Protein AF-A0A956H675-F1 (afdb_monomer_lite)

Structure (mmCIF, N/CA/C/O backbone):
data_AF-A0A956H675-F1
#
_entry.id   AF-A0A956H675-F1
#
loop_
_atom_site.group_PDB
_atom_site.id
_atom_site.type_symbol
_atom_site.label_atom_id
_atom_site.label_alt_id
_atom_site.label_comp_id
_atom_site.label_asym_id
_atom_site.label_entity_id
_atom_site.label_seq_id
_atom_site.pdbx_PDB_ins_code
_atom_site.Cartn_x
_atom_site.Cartn_y
_atom_site.Cartn_z
_atom_site.occupancy
_atom_site.B_iso_or_equiv
_atom_site.auth_seq_id
_atom_site.auth_comp_id
_atom_site.auth_asym_id
_atom_site.auth_atom_id
_atom_site.pdbx_PDB_model_num
ATOM 1 N N . MET A 1 1 ? -6.456 -16.063 7.718 1.00 50.84 1 MET A N 1
ATOM 2 C CA . MET A 1 1 ? -7.444 -15.422 8.609 1.00 50.84 1 MET A CA 1
ATOM 3 C C . MET A 1 1 ? -7.844 -16.450 9.645 1.00 50.84 1 MET A C 1
ATOM 5 O O . MET A 1 1 ? -8.319 -17.508 9.255 1.00 50.84 1 MET A O 1
ATOM 9 N N . SER A 1 2 ? -7.599 -16.192 10.925 1.00 46.06 2 SER A N 1
ATOM 10 C CA . SER A 1 2 ? -8.234 -16.944 12.008 1.00 46.06 2 SER A CA 1
ATOM 11 C C . SER A 1 2 ? -9.335 -16.060 12.586 1.00 46.06 2 SER A C 1
ATOM 13 O O . SER A 1 2 ? -9.128 -14.869 12.808 1.00 46.06 2 SER A O 1
ATOM 15 N N . ALA A 1 3 ? -10.527 -16.621 12.755 1.00 52.53 3 ALA A N 1
ATOM 16 C CA . ALA A 1 3 ? -11.613 -15.983 13.479 1.00 52.53 3 ALA A CA 1
ATOM 17 C C . ALA A 1 3 ? -11.780 -16.752 14.785 1.00 52.53 3 ALA A C 1
ATOM 19 O O . ALA A 1 3 ? -11.946 -17.971 14.773 1.00 52.53 3 ALA A O 1
ATOM 20 N N . ILE A 1 4 ? -11.728 -16.045 15.903 1.00 51.91 4 ILE A N 1
ATOM 21 C CA . ILE A 1 4 ? -12.236 -16.539 17.177 1.00 51.91 4 ILE A CA 1
ATOM 22 C C . ILE A 1 4 ? -13.452 -15.647 17.436 1.00 51.91 4 ILE A C 1
ATOM 24 O O . ILE A 1 4 ? -13.333 -14.426 17.407 1.00 51.91 4 ILE A O 1
ATOM 28 N N . GLU A 1 5 ? -14.636 -16.258 17.532 1.00 61.31 5 GLU A N 1
ATOM 29 C CA . GLU A 1 5 ? -15.931 -15.576 17.738 1.00 61.31 5 GLU A CA 1
ATOM 30 C C . GLU A 1 5 ? -16.410 -14.637 16.607 1.00 61.31 5 GLU A C 1
ATOM 32 O O . GLU A 1 5 ? -17.200 -13.726 16.829 1.00 61.31 5 GLU A O 1
ATOM 37 N N . GLY A 1 6 ? -15.982 -14.863 15.360 1.00 80.31 6 GLY A N 1
ATOM 38 C CA . GLY A 1 6 ? -16.492 -14.116 14.198 1.00 80.31 6 GLY A CA 1
ATOM 39 C C . GLY A 1 6 ? -15.882 -12.725 13.992 1.00 80.31 6 GLY A C 1
ATOM 40 O O . GLY A 1 6 ? -16.162 -12.098 12.974 1.00 80.31 6 GLY A O 1
ATOM 41 N N . VAL A 1 7 ? -14.997 -12.271 14.887 1.00 90.62 7 VAL A N 1
ATOM 42 C CA . VAL A 1 7 ? -14.183 -11.065 14.684 1.00 90.62 7 VAL A CA 1
ATOM 43 C C . VAL A 1 7 ? -12.962 -11.411 13.814 1.00 90.62 7 VAL A C 1
ATOM 45 O O . VAL A 1 7 ? -12.168 -12.278 14.195 1.00 90.62 7 VAL A O 1
ATOM 48 N N . PRO A 1 8 ? -12.763 -10.754 12.656 1.00 94.94 8 PRO A N 1
ATOM 49 C CA . PRO A 1 8 ? -11.586 -10.964 11.819 1.00 94.94 8 PRO A CA 1
ATOM 50 C C . PRO A 1 8 ? -10.284 -10.576 12.530 1.00 94.94 8 PRO A C 1
ATOM 52 O O . PRO A 1 8 ? -10.137 -9.445 13.003 1.00 94.94 8 PRO A O 1
ATOM 55 N N . VAL A 1 9 ? -9.307 -11.489 12.531 1.00 95.50 9 VAL A N 1
ATOM 56 C CA . VAL A 1 9 ? -7.924 -11.204 12.936 1.00 95.50 9 VAL A CA 1
ATOM 57 C C . VAL A 1 9 ? -7.013 -11.228 11.707 1.00 95.50 9 VAL A C 1
ATOM 59 O O . VAL A 1 9 ? -6.939 -12.226 10.978 1.00 95.50 9 VAL A O 1
ATOM 62 N N . LEU A 1 10 ? -6.320 -10.115 11.470 1.00 94.12 10 LEU A N 1
ATOM 63 C CA . LEU A 1 10 ? -5.417 -9.915 10.335 1.00 94.12 10 LEU A CA 1
ATOM 64 C C . LEU A 1 10 ? -4.024 -9.532 10.824 1.00 94.12 10 LEU A C 1
ATOM 66 O O . LEU A 1 10 ? -3.882 -8.798 11.797 1.00 94.12 10 LEU A O 1
ATOM 70 N N . THR A 1 11 ? -2.997 -9.983 10.107 1.00 94.19 11 THR A N 1
ATOM 71 C CA . THR A 1 11 ? -1.618 -9.537 10.327 1.00 94.19 11 THR A CA 1
ATOM 72 C C . THR A 1 11 ? -1.229 -8.509 9.270 1.00 94.19 11 THR A C 1
ATOM 74 O O . THR A 1 11 ? -1.351 -8.773 8.067 1.00 94.19 11 THR A O 1
ATOM 77 N N . LEU A 1 12 ? -0.747 -7.350 9.719 1.00 94.94 12 LEU A N 1
ATOM 78 C CA . LEU A 1 12 ? -0.237 -6.270 8.872 1.00 94.94 12 LEU A CA 1
ATOM 79 C C . LEU A 1 12 ? 1.228 -5.971 9.224 1.00 94.94 12 LEU A C 1
ATOM 81 O O . LEU A 1 12 ? 1.593 -6.044 10.402 1.00 94.94 12 LEU A O 1
ATOM 85 N N . PRO A 1 13 ? 2.079 -5.633 8.242 1.00 93.81 13 PRO A N 1
ATOM 86 C CA . PRO A 1 13 ? 3.407 -5.126 8.545 1.00 93.81 13 PRO A CA 1
ATOM 87 C C . PRO A 1 13 ? 3.317 -3.721 9.151 1.00 93.81 13 PRO A C 1
ATOM 89 O O . PRO A 1 13 ? 2.458 -2.917 8.789 1.00 93.81 13 PRO A O 1
ATOM 92 N N . ASN A 1 14 ? 4.233 -3.415 10.060 1.00 94.00 14 ASN A N 1
ATOM 93 C CA . ASN A 1 14 ? 4.464 -2.076 10.576 1.00 94.00 14 ASN A CA 1
ATOM 94 C C . ASN A 1 14 ? 5.917 -1.694 10.303 1.00 94.00 14 ASN A C 1
ATOM 96 O O . ASN A 1 14 ? 6.826 -2.125 11.010 1.00 94.00 14 ASN A O 1
ATOM 100 N N . TRP A 1 15 ? 6.090 -0.860 9.285 1.00 92.00 15 TRP A N 1
ATOM 101 C CA . TRP A 1 15 ? 7.374 -0.402 8.762 1.00 92.00 15 TRP A CA 1
ATOM 102 C C . TRP A 1 15 ? 8.022 0.730 9.567 1.00 92.00 15 TRP A C 1
ATOM 104 O O . TRP A 1 15 ? 9.052 1.265 9.163 1.00 92.00 15 TRP A O 1
ATOM 114 N N . GLY A 1 16 ? 7.381 1.164 10.657 1.00 90.44 16 GLY A N 1
ATOM 115 C CA . GLY A 1 16 ? 7.719 2.417 11.333 1.00 90.44 16 GLY A CA 1
ATOM 116 C C . GLY A 1 16 ? 7.203 3.667 10.610 1.00 90.44 16 GLY A C 1
ATOM 117 O O . GLY A 1 16 ? 7.476 4.775 11.063 1.00 90.44 16 GLY A O 1
ATOM 118 N N . ASP A 1 17 ? 6.439 3.498 9.526 1.00 92.56 17 ASP A N 1
ATOM 119 C CA . ASP A 1 17 ? 5.727 4.565 8.820 1.00 92.56 17 ASP A CA 1
ATOM 120 C C . ASP A 1 17 ? 4.226 4.478 9.138 1.00 92.56 17 ASP A C 1
ATOM 122 O O . ASP A 1 17 ? 3.522 3.559 8.704 1.00 92.56 17 ASP A O 1
ATOM 126 N N . ASN A 1 18 ? 3.737 5.437 9.928 1.00 94.38 18 ASN A N 1
ATOM 127 C CA . ASN A 1 18 ? 2.346 5.468 10.373 1.00 94.38 18 ASN A CA 1
ATOM 128 C C . ASN A 1 18 ? 1.361 5.788 9.241 1.00 94.38 18 ASN A C 1
ATOM 130 O O . ASN A 1 18 ? 0.217 5.341 9.314 1.00 94.38 18 ASN A O 1
ATOM 134 N N . LEU A 1 19 ? 1.767 6.536 8.210 1.00 95.31 19 LEU A N 1
ATOM 135 C CA . LEU A 1 19 ? 0.898 6.839 7.071 1.00 95.31 19 LEU A CA 1
ATOM 136 C C . LEU A 1 19 ? 0.729 5.608 6.185 1.00 95.31 19 LEU A C 1
ATOM 138 O O . LEU A 1 19 ? -0.391 5.311 5.767 1.00 95.31 19 LEU A O 1
ATOM 142 N N . LEU A 1 20 ? 1.808 4.853 5.963 1.00 96.00 20 LEU A N 1
ATOM 143 C CA . LEU A 1 20 ? 1.724 3.575 5.261 1.00 96.00 20 LEU A CA 1
ATOM 144 C C . LEU A 1 20 ? 0.861 2.585 6.044 1.00 96.00 20 LEU A C 1
ATOM 146 O O . LEU A 1 20 ? -0.054 1.997 5.475 1.00 96.00 20 LEU A O 1
ATOM 150 N N . LEU A 1 21 ? 1.087 2.447 7.354 1.00 96.75 21 LEU A N 1
ATOM 151 C CA . LEU A 1 21 ? 0.255 1.586 8.193 1.00 96.75 21 LEU A CA 1
ATOM 152 C C . LEU A 1 21 ? -1.222 2.006 8.154 1.00 96.75 21 LEU A C 1
ATOM 154 O O . LEU A 1 21 ? -2.092 1.144 8.080 1.00 96.75 21 LEU A O 1
ATOM 158 N N . LEU A 1 22 ? -1.524 3.307 8.173 1.00 97.06 22 LEU A N 1
ATOM 159 C CA . LEU A 1 22 ? -2.902 3.785 8.071 1.00 97.06 22 LEU A CA 1
ATOM 160 C C . LEU A 1 22 ? -3.544 3.387 6.734 1.00 97.06 22 LEU A C 1
ATOM 162 O O . LEU A 1 22 ? -4.673 2.904 6.739 1.00 97.06 22 LEU A O 1
ATOM 166 N N . ALA A 1 23 ? -2.805 3.493 5.627 1.00 97.12 23 ALA A N 1
ATOM 167 C CA . ALA A 1 23 ? -3.273 3.033 4.322 1.00 97.12 23 ALA A CA 1
ATOM 168 C C . ALA A 1 23 ? -3.496 1.506 4.285 1.00 97.12 23 ALA A C 1
ATOM 170 O O . ALA A 1 23 ? -4.463 1.041 3.687 1.00 97.12 23 ALA A O 1
ATOM 171 N N . GLU A 1 24 ? -2.656 0.707 4.957 1.00 97.06 24 GLU A N 1
ATOM 172 C CA . GLU A 1 24 ? -2.883 -0.743 5.106 1.00 97.06 24 GLU A CA 1
ATOM 173 C C . GLU A 1 24 ? -4.155 -1.060 5.898 1.00 97.06 24 GLU A C 1
ATOM 175 O O . GLU A 1 24 ? -4.898 -1.976 5.541 1.00 97.06 24 GLU A O 1
ATOM 180 N N . ILE A 1 25 ? -4.421 -0.299 6.964 1.00 97.81 25 ILE A N 1
ATOM 181 C CA . ILE A 1 25 ? -5.640 -0.433 7.770 1.00 97.81 25 ILE A CA 1
ATOM 182 C C . ILE A 1 25 ? -6.864 -0.126 6.909 1.00 97.81 25 ILE A C 1
ATOM 184 O O . ILE A 1 25 ? -7.807 -0.908 6.907 1.00 97.81 25 ILE A O 1
ATOM 188 N N . GLU A 1 26 ? -6.855 0.974 6.158 1.00 97.62 26 GLU A N 1
ATOM 189 C CA . GLU A 1 26 ? -7.976 1.356 5.292 1.00 97.62 26 GLU A CA 1
ATOM 190 C C . GLU A 1 26 ? -8.258 0.304 4.216 1.00 97.62 26 GLU A C 1
ATOM 192 O O . GLU A 1 26 ? -9.407 -0.112 4.058 1.00 97.62 26 GLU A O 1
ATOM 197 N N . THR A 1 27 ? -7.220 -0.206 3.543 1.00 97.19 27 THR A N 1
ATOM 198 C CA . THR A 1 27 ? -7.374 -1.311 2.587 1.00 97.19 27 THR A CA 1
ATOM 199 C C . THR A 1 27 ? -7.951 -2.556 3.271 1.00 97.19 27 THR A C 1
ATOM 201 O O . THR A 1 27 ? -8.864 -3.184 2.733 1.00 97.19 27 THR A O 1
ATOM 204 N N . ALA A 1 28 ? -7.459 -2.917 4.462 1.00 97.31 28 ALA A N 1
ATOM 205 C CA . ALA A 1 28 ? -7.953 -4.074 5.206 1.00 97.31 28 ALA A CA 1
ATOM 206 C C . ALA A 1 28 ? -9.436 -3.927 5.580 1.00 97.31 28 ALA A C 1
ATOM 208 O O . ALA A 1 28 ? -10.205 -4.868 5.400 1.00 97.31 28 ALA A O 1
ATOM 209 N N . LEU A 1 29 ? -9.853 -2.749 6.050 1.00 97.69 29 LEU A N 1
ATOM 210 C CA . LEU A 1 29 ? -11.249 -2.466 6.390 1.00 97.69 29 LEU A CA 1
ATOM 211 C C . LEU A 1 29 ? -12.159 -2.514 5.164 1.00 97.69 29 LEU A C 1
ATOM 213 O O . LEU A 1 29 ? -13.209 -3.151 5.218 1.00 97.69 29 LEU A O 1
ATOM 217 N N . ALA A 1 30 ? -11.722 -1.947 4.039 1.00 96.44 30 ALA A N 1
ATOM 218 C CA . ALA A 1 30 ? -12.471 -2.013 2.789 1.00 96.44 30 ALA A CA 1
ATOM 219 C C . ALA A 1 30 ? -12.672 -3.464 2.312 1.00 96.44 30 ALA A C 1
ATOM 221 O O . ALA A 1 30 ? -13.759 -3.822 1.868 1.00 96.44 30 ALA A O 1
ATOM 222 N N . VAL A 1 31 ? -11.647 -4.317 2.429 1.00 95.19 31 VAL A N 1
ATOM 223 C CA . VAL A 1 31 ? -11.736 -5.750 2.081 1.00 95.19 31 VAL A CA 1
ATOM 224 C C . VAL A 1 31 ? -12.648 -6.522 3.038 1.00 95.19 31 VAL A C 1
ATOM 226 O O . VAL A 1 31 ? -13.347 -7.437 2.611 1.00 95.19 31 VAL A O 1
ATOM 229 N N . LEU A 1 32 ? -12.674 -6.145 4.317 1.00 96.06 32 LEU A N 1
ATOM 230 C CA . LEU A 1 32 ? -13.604 -6.702 5.303 1.00 96.06 32 LEU A CA 1
ATOM 231 C C . LEU A 1 32 ? -15.045 -6.183 5.146 1.00 96.06 32 LEU A C 1
ATOM 233 O O . LEU A 1 32 ? -15.928 -6.674 5.846 1.00 96.06 32 LEU A O 1
ATOM 237 N N . GLY A 1 33 ? -15.293 -5.216 4.256 1.00 96.38 33 GLY A N 1
ATOM 238 C CA . GLY A 1 33 ? -16.609 -4.601 4.077 1.00 96.38 33 GLY A CA 1
ATOM 239 C C . GLY A 1 33 ? -17.015 -3.674 5.225 1.00 96.38 33 GLY A C 1
ATOM 240 O O . GLY A 1 33 ? -18.204 -3.519 5.476 1.00 96.38 33 GLY A O 1
ATOM 241 N N . VAL A 1 34 ? -16.044 -3.098 5.938 1.00 96.50 34 VAL A N 1
ATOM 242 C CA . VAL A 1 34 ? -16.274 -2.109 7.001 1.00 96.50 34 VAL A CA 1
ATOM 243 C C . VAL A 1 34 ? -16.284 -0.721 6.364 1.00 96.50 34 VAL A C 1
ATOM 245 O O . VAL A 1 34 ? -15.226 -0.161 6.070 1.00 96.50 34 VAL A O 1
ATOM 248 N N . ASP A 1 35 ? -17.478 -0.193 6.110 1.00 94.38 35 ASP A N 1
ATOM 249 C CA . ASP A 1 35 ? -17.723 1.104 5.469 1.00 94.38 35 ASP A CA 1
ATOM 250 C C . ASP A 1 35 ? -18.204 2.182 6.455 1.00 94.38 35 ASP A C 1
ATOM 252 O O . ASP A 1 35 ? -18.204 3.376 6.134 1.00 94.38 35 ASP A O 1
ATOM 256 N N . GLU A 1 36 ? -18.566 1.794 7.679 1.00 96.31 36 GLU A N 1
ATOM 257 C CA . GLU A 1 36 ? -18.944 2.732 8.724 1.00 96.31 36 GLU A CA 1
ATOM 258 C C . GLU A 1 36 ? -17.734 3.458 9.353 1.00 96.31 36 GLU A C 1
ATOM 260 O O . GLU A 1 36 ? -16.596 2.982 9.306 1.00 96.31 36 GLU A O 1
ATOM 265 N N . PRO A 1 37 ? -17.949 4.604 10.028 1.00 97.88 37 PRO A N 1
ATOM 266 C CA . PRO A 1 37 ? -16.895 5.252 10.799 1.00 97.88 37 PRO A CA 1
ATOM 267 C C . PRO A 1 37 ? -16.356 4.351 11.919 1.00 97.88 37 PRO A C 1
ATOM 269 O O . PRO A 1 37 ? -17.123 3.761 12.686 1.00 97.88 37 PRO A O 1
ATOM 272 N N . VAL A 1 38 ? -15.029 4.314 12.071 1.00 98.44 38 VAL A N 1
ATOM 273 C CA . VAL A 1 38 ? -14.345 3.490 13.079 1.00 98.44 38 VAL A CA 1
ATOM 274 C C . VAL A 1 38 ? -13.416 4.286 13.995 1.00 98.44 38 VAL A C 1
ATOM 276 O O . VAL A 1 38 ? -12.919 5.365 13.657 1.00 98.44 38 VAL A O 1
ATOM 279 N N . LEU A 1 39 ? -13.141 3.701 15.159 1.00 98.38 39 LEU A N 1
ATOM 280 C CA . LEU A 1 39 ? -12.155 4.151 16.133 1.00 98.38 39 LEU A CA 1
ATOM 281 C C . LEU A 1 39 ? -11.020 3.129 16.240 1.00 98.38 39 LEU A C 1
ATOM 283 O O . LEU A 1 39 ? -11.254 1.939 16.453 1.00 98.38 39 LEU A O 1
ATOM 287 N N . LEU A 1 40 ? -9.783 3.610 16.133 1.00 98.38 40 LEU A N 1
ATOM 288 C CA . LEU A 1 40 ? -8.566 2.813 16.238 1.00 98.38 40 LEU A CA 1
ATOM 289 C C . LEU A 1 40 ? -7.984 2.923 17.645 1.00 98.38 40 LEU A C 1
ATOM 291 O O . LEU A 1 40 ? -7.747 4.026 18.150 1.00 98.38 40 LEU A O 1
ATOM 295 N N . ARG A 1 41 ? -7.674 1.784 18.262 1.00 97.44 41 ARG A N 1
ATOM 296 C CA . ARG A 1 41 ? -7.010 1.699 19.569 1.00 97.44 41 ARG A CA 1
ATOM 297 C C . ARG A 1 41 ? -5.780 0.809 19.476 1.00 97.44 41 ARG A C 1
ATOM 299 O O . ARG A 1 41 ? -5.901 -0.383 19.230 1.00 97.44 41 ARG A O 1
ATOM 306 N N . ALA A 1 42 ? -4.610 1.377 19.746 1.00 97.00 42 ALA A N 1
ATOM 307 C CA . ALA A 1 42 ? -3.403 0.582 19.945 1.00 97.00 42 ALA A CA 1
ATOM 308 C C . ALA A 1 42 ? -3.485 -0.213 21.257 1.00 97.00 42 ALA A C 1
ATOM 310 O O . ALA A 1 42 ? -3.934 0.315 22.281 1.00 97.00 42 ALA A O 1
ATOM 311 N N . SER A 1 43 ? -3.039 -1.463 21.210 1.00 96.44 43 SER A N 1
ATOM 312 C CA . SER A 1 43 ? -2.964 -2.387 22.343 1.00 96.44 43 SER A CA 1
ATOM 313 C C . SER A 1 43 ? -1.812 -3.388 22.141 1.00 96.44 43 SER A C 1
ATOM 315 O O . SER A 1 43 ? -1.099 -3.328 21.139 1.00 96.44 43 SER A O 1
ATOM 317 N N . GLU A 1 44 ? -1.617 -4.281 23.106 1.00 95.56 44 GLU A N 1
ATOM 318 C CA . GLU A 1 44 ? -0.566 -5.308 23.133 1.00 95.56 44 GLU A CA 1
ATOM 319 C C . GLU A 1 44 ? -1.132 -6.664 22.692 1.00 95.56 44 GLU A C 1
ATOM 321 O O . GLU A 1 44 ? -2.188 -7.067 23.182 1.00 95.56 44 GLU A O 1
ATOM 326 N N . SER A 1 45 ? -0.434 -7.380 21.809 1.00 92.81 45 SER A N 1
ATOM 327 C CA . SER A 1 45 ? -0.853 -8.690 21.266 1.00 92.81 45 SER A CA 1
ATOM 328 C C . SER A 1 45 ? -1.206 -9.720 22.348 1.00 92.81 45 SER A C 1
ATOM 330 O O . SER A 1 45 ? -2.150 -10.484 22.174 1.00 92.81 45 SER A O 1
ATOM 332 N N . GLU A 1 46 ? -0.514 -9.716 23.491 1.00 93.62 46 GLU A N 1
ATOM 333 C CA . GLU A 1 46 ? -0.774 -10.629 24.615 1.00 93.62 46 GLU A CA 1
ATOM 334 C C . GLU A 1 46 ? -2.188 -10.479 25.205 1.00 93.62 46 GLU A C 1
ATOM 336 O O . GLU A 1 46 ? -2.693 -11.377 25.877 1.00 93.62 46 GLU A O 1
ATOM 341 N N . LYS A 1 47 ? -2.867 -9.356 24.934 1.00 93.38 47 LYS A N 1
ATOM 342 C CA . LYS A 1 47 ? -4.245 -9.098 25.375 1.00 93.38 47 LYS A CA 1
ATOM 343 C C . LYS A 1 47 ? -5.281 -9.615 24.378 1.00 93.38 47 LYS A C 1
ATOM 345 O O . LYS A 1 47 ? -6.470 -9.426 24.622 1.00 93.38 47 LYS A O 1
ATOM 350 N N . LEU A 1 48 ? -4.866 -10.261 23.285 1.00 93.88 48 LEU A N 1
ATOM 351 C CA . LEU A 1 48 ? -5.747 -10.721 22.211 1.00 93.88 48 LEU A CA 1
ATOM 352 C C . LEU A 1 48 ? -6.882 -11.611 22.726 1.00 93.88 48 LEU A C 1
ATOM 354 O O . LEU A 1 48 ? -8.041 -11.304 22.473 1.00 93.88 48 LEU A O 1
ATOM 358 N N . GLU A 1 49 ? -6.575 -12.663 23.489 1.00 91.81 49 GLU A N 1
ATOM 359 C CA . GLU A 1 49 ? -7.600 -13.582 24.014 1.00 91.81 49 GLU A CA 1
ATOM 360 C C . GLU A 1 49 ? -8.643 -12.848 24.865 1.00 91.81 49 GLU A C 1
ATOM 362 O O . GLU A 1 49 ? -9.844 -13.055 24.718 1.00 91.81 49 GLU A O 1
ATOM 367 N N . ARG A 1 50 ? -8.187 -11.913 25.706 1.00 91.31 50 ARG A N 1
ATOM 368 C CA . ARG A 1 50 ? -9.053 -11.079 26.548 1.00 91.31 50 ARG A CA 1
ATOM 369 C C . ARG A 1 50 ? -9.922 -10.136 25.720 1.00 91.31 50 ARG A C 1
ATOM 371 O O . ARG A 1 50 ? -11.097 -9.965 26.028 1.00 91.31 50 ARG A O 1
ATOM 378 N N . VAL A 1 51 ? -9.350 -9.509 24.693 1.00 93.56 51 VAL A N 1
ATOM 379 C CA . VAL A 1 51 ? -10.094 -8.628 23.787 1.00 93.56 51 VAL A CA 1
ATOM 380 C C . VAL A 1 51 ? -11.158 -9.409 23.035 1.00 93.56 51 VAL A C 1
ATOM 382 O O . VAL A 1 51 ? -12.266 -8.909 22.901 1.00 93.56 51 VAL A O 1
ATOM 385 N N . LEU A 1 52 ? -10.849 -10.616 22.571 1.00 92.62 52 LEU A N 1
ATOM 386 C CA . LEU A 1 52 ? -11.821 -11.446 21.868 1.00 92.62 52 LEU A CA 1
ATOM 387 C C . LEU A 1 52 ? -12.953 -11.873 22.809 1.00 92.62 52 LEU A C 1
ATOM 389 O O . LEU A 1 52 ? -14.109 -11.688 22.462 1.00 92.62 52 LEU A O 1
ATOM 393 N N . ALA A 1 53 ? -12.634 -12.290 24.038 1.00 90.69 53 ALA A N 1
ATOM 394 C CA . ALA A 1 53 ? -13.634 -12.723 25.016 1.00 90.69 53 ALA A CA 1
ATOM 395 C C . ALA A 1 53 ? -14.520 -11.590 25.580 1.00 90.69 53 ALA A C 1
ATOM 397 O O . ALA A 1 53 ? -15.629 -11.843 26.052 1.00 90.69 53 ALA A O 1
ATOM 398 N N . HIS A 1 54 ? -14.031 -10.345 25.610 1.00 91.31 54 HIS A N 1
ATOM 399 C CA . HIS A 1 54 ? -14.701 -9.246 26.326 1.00 91.31 54 HIS A CA 1
ATOM 400 C C . HIS A 1 54 ? -14.894 -7.963 25.511 1.00 91.31 54 HIS A C 1
ATOM 402 O O . HIS A 1 54 ? -15.457 -6.992 26.016 1.00 91.31 54 HIS A O 1
ATOM 408 N N . GLY A 1 55 ? -14.389 -7.906 24.282 1.00 91.31 55 GLY A N 1
ATOM 409 C CA . GLY A 1 55 ? -14.421 -6.726 23.419 1.00 91.31 55 GLY A CA 1
ATOM 410 C C . GLY A 1 55 ? -13.522 -5.582 23.890 1.00 91.31 55 GLY A C 1
ATOM 411 O O . GLY A 1 55 ? -13.632 -4.473 23.387 1.00 91.31 55 GLY A O 1
ATOM 412 N N . THR A 1 56 ? -12.662 -5.795 24.890 1.00 91.81 56 THR A N 1
ATOM 413 C CA . THR A 1 56 ? -11.762 -4.764 25.421 1.00 91.81 56 THR A CA 1
ATOM 414 C C . THR A 1 56 ? -10.582 -5.385 26.158 1.00 91.81 56 THR A C 1
ATOM 416 O O . THR A 1 56 ? -10.699 -6.405 26.833 1.00 91.81 56 THR A O 1
ATOM 419 N N . ASP A 1 57 ? -9.432 -4.722 26.087 1.00 90.31 57 ASP A N 1
ATOM 420 C CA . ASP A 1 57 ? -8.213 -5.111 26.796 1.00 90.31 57 ASP A CA 1
ATOM 421 C C . ASP A 1 57 ? -8.219 -4.679 28.275 1.00 90.31 57 ASP A C 1
ATOM 423 O O . ASP A 1 57 ? -7.282 -4.963 29.020 1.00 90.31 57 ASP A O 1
ATOM 427 N N . ARG A 1 58 ? -9.281 -3.988 28.711 1.00 87.44 58 ARG A N 1
ATOM 428 C CA . ARG A 1 58 ? -9.458 -3.485 30.083 1.00 87.44 58 ARG A CA 1
ATOM 429 C C . ARG A 1 58 ? -10.332 -4.375 30.968 1.00 87.44 58 ARG A C 1
ATOM 431 O O . ARG A 1 58 ? -10.452 -4.072 32.153 1.00 87.44 58 ARG A O 1
ATOM 438 N N . ALA A 1 59 ? -10.937 -5.427 30.419 1.00 81.19 59 ALA A N 1
ATOM 439 C CA . ALA A 1 59 ? -11.761 -6.363 31.182 1.00 81.19 59 ALA A CA 1
ATOM 440 C C . ALA A 1 59 ? -10.906 -7.162 32.178 1.00 81.19 59 ALA A C 1
ATOM 442 O O . ALA A 1 59 ? -9.749 -7.468 31.892 1.00 81.19 59 ALA A O 1
ATOM 443 N N . GLY A 1 60 ? -11.441 -7.509 33.350 1.00 66.38 60 GLY A N 1
ATOM 444 C CA . GLY A 1 60 ? -10.751 -8.372 34.323 1.00 66.38 60 GLY A CA 1
ATOM 445 C C . GLY A 1 60 ? -9.619 -7.711 35.126 1.00 66.38 60 GLY A C 1
ATOM 446 O O . GLY A 1 60 ? -8.836 -8.419 35.762 1.00 66.38 60 GLY A O 1
ATOM 447 N N . TYR A 1 61 ? -9.508 -6.377 35.126 1.00 65.88 61 TYR A N 1
ATOM 448 C CA . TYR A 1 61 ? -8.752 -5.677 36.172 1.00 65.88 61 TYR A CA 1
ATOM 449 C C . TYR A 1 61 ? -9.534 -5.764 37.499 1.00 65.88 61 TYR A C 1
ATOM 451 O O . TYR A 1 61 ? -10.712 -5.415 37.508 1.00 65.88 61 TYR A O 1
ATOM 459 N N . PRO A 1 62 ? -8.923 -6.206 38.617 1.00 47.03 62 PRO A N 1
ATOM 460 C CA . PRO A 1 62 ? -9.640 -6.384 39.879 1.00 47.03 62 PRO A CA 1
ATOM 461 C C . PRO A 1 62 ? -10.226 -5.076 40.434 1.00 47.03 62 PRO A C 1
ATOM 463 O O . PRO A 1 62 ? -9.540 -4.052 40.480 1.00 47.03 62 PRO A O 1
ATOM 466 N N . GLY A 1 63 ? -11.456 -5.158 40.948 1.00 56.53 63 GLY A N 1
ATOM 467 C CA . GLY A 1 63 ? -12.117 -4.117 41.741 1.00 56.53 63 GLY A CA 1
ATOM 468 C C . GLY A 1 63 ? -13.057 -3.207 40.949 1.00 56.53 63 GLY A C 1
ATOM 469 O O . GLY A 1 63 ? -12.954 -3.095 39.731 1.00 56.53 63 GLY A O 1
ATOM 470 N N . ASP A 1 64 ? -13.951 -2.522 41.672 1.00 61.06 64 ASP A N 1
ATOM 471 C CA . ASP A 1 64 ? -14.839 -1.437 41.219 1.00 61.06 64 ASP A CA 1
ATOM 472 C C . ASP A 1 64 ? -14.058 -0.214 40.701 1.00 61.06 64 ASP A C 1
ATOM 474 O O . ASP A 1 64 ? -14.301 0.927 41.096 1.00 61.06 64 ASP A O 1
ATOM 478 N N . ARG A 1 65 ? -13.045 -0.413 39.853 1.00 82.00 65 ARG A N 1
ATOM 479 C CA . ARG A 1 65 ? -12.253 0.682 39.320 1.00 82.00 65 ARG A CA 1
ATOM 480 C C . ARG A 1 65 ? -13.183 1.519 38.461 1.00 82.00 65 ARG A C 1
ATOM 482 O O . ARG A 1 65 ? -13.630 1.100 37.394 1.00 82.00 65 ARG A O 1
ATOM 489 N N . ARG A 1 66 ? -13.498 2.707 38.959 1.00 85.44 66 ARG A N 1
ATOM 490 C CA . ARG A 1 66 ? -14.310 3.675 38.240 1.00 85.44 66 ARG A CA 1
ATOM 491 C C . ARG A 1 66 ? -13.439 4.555 37.368 1.00 85.44 66 ARG A C 1
ATOM 493 O O . ARG A 1 66 ? -12.234 4.717 37.603 1.00 85.44 66 ARG A O 1
ATOM 500 N N . TRP A 1 67 ? -14.054 5.103 36.335 1.00 88.81 67 TRP A N 1
ATOM 501 C CA . TRP A 1 67 ? -13.410 6.098 35.510 1.00 88.81 67 TRP A CA 1
ATOM 502 C C . TRP A 1 67 ? -13.068 7.332 36.351 1.00 88.81 67 TRP A C 1
ATOM 504 O O . TRP A 1 67 ? -13.868 7.799 37.157 1.00 88.81 67 TRP A O 1
ATOM 514 N N . ARG A 1 68 ? -11.848 7.862 36.192 1.00 86.62 68 ARG A N 1
ATOM 515 C CA . ARG A 1 68 ? -11.339 8.949 37.052 1.00 86.62 68 ARG A CA 1
ATOM 516 C C . ARG A 1 68 ? -12.218 10.200 36.991 1.00 86.62 68 ARG A C 1
ATOM 518 O O . ARG A 1 68 ? -12.319 10.910 37.985 1.00 86.62 68 ARG A O 1
ATOM 525 N N . TRP A 1 69 ? -12.773 10.491 35.817 1.00 87.69 69 TRP A N 1
ATOM 526 C CA . TRP A 1 69 ? -13.543 11.709 35.575 1.00 87.69 69 TRP A CA 1
ATOM 527 C C . TRP A 1 69 ? -15.034 11.543 35.861 1.00 87.69 69 TRP A C 1
ATOM 529 O O . TRP A 1 69 ? -15.704 12.541 36.094 1.00 87.69 69 TRP A O 1
ATOM 539 N N . ASP A 1 70 ? -15.530 10.305 35.863 1.00 87.62 70 ASP A N 1
ATOM 540 C CA . ASP A 1 70 ? -16.918 9.985 36.180 1.00 87.62 70 ASP A CA 1
ATOM 541 C C . ASP A 1 70 ? -16.988 8.656 36.952 1.00 87.62 70 ASP A C 1
ATOM 543 O O . ASP A 1 70 ? -16.890 7.578 36.355 1.00 87.62 70 ASP A O 1
ATOM 547 N N . PRO A 1 71 ? -17.168 8.710 38.284 1.00 88.25 71 PRO A N 1
ATOM 548 C CA . PRO A 1 71 ? -17.281 7.523 39.115 1.00 88.25 71 PRO A CA 1
ATOM 549 C C . PRO A 1 71 ? -18.477 6.614 38.790 1.00 88.25 71 PRO A C 1
ATOM 551 O O . PRO A 1 71 ? -18.512 5.486 39.279 1.00 88.25 71 PRO A O 1
ATOM 554 N N . ALA A 1 72 ? -19.458 7.074 38.007 1.00 88.56 72 ALA A N 1
ATOM 555 C CA . ALA A 1 72 ? -20.588 6.252 37.583 1.00 88.56 72 ALA A CA 1
ATOM 556 C C . ALA A 1 72 ? -20.226 5.289 36.439 1.00 88.56 72 ALA A C 1
ATOM 558 O O . ALA A 1 72 ? -20.940 4.314 36.214 1.00 88.56 72 ALA A O 1
ATOM 559 N N . VAL A 1 73 ? -19.116 5.530 35.732 1.00 88.50 73 VAL A N 1
ATOM 560 C CA . VAL A 1 73 ? -18.685 4.711 34.593 1.00 88.50 73 VAL A CA 1
ATOM 561 C C . VAL A 1 73 ? -17.642 3.689 35.045 1.00 88.50 73 VAL A C 1
ATOM 563 O O . VAL A 1 73 ? -16.647 4.035 35.695 1.00 88.50 73 VAL A O 1
ATOM 566 N N . ALA A 1 74 ? -17.837 2.415 34.697 1.00 90.12 74 ALA A N 1
ATOM 567 C CA . ALA A 1 74 ? -16.829 1.395 34.955 1.00 90.12 74 ALA A CA 1
ATOM 568 C C . ALA A 1 74 ? -15.603 1.628 34.062 1.00 90.12 74 ALA A C 1
ATOM 570 O O . ALA A 1 74 ? -15.703 1.945 32.879 1.00 90.12 74 ALA A O 1
ATOM 571 N N . HIS A 1 75 ? -14.405 1.458 34.618 1.00 89.38 75 HIS A N 1
ATOM 572 C CA . HIS A 1 75 ? -13.160 1.694 33.885 1.00 89.38 75 HIS A CA 1
ATOM 573 C C . HIS A 1 75 ? -13.001 0.799 32.645 1.00 89.38 75 HIS A C 1
ATOM 575 O O . HIS A 1 75 ? -12.344 1.192 31.682 1.00 89.38 75 HIS A O 1
ATOM 581 N N . GLU A 1 76 ? -13.564 -0.407 32.672 1.00 90.75 76 GLU A N 1
ATOM 582 C CA . GLU A 1 76 ? -13.544 -1.339 31.542 1.00 90.75 76 GLU A CA 1
ATOM 583 C C . GLU A 1 76 ? -14.501 -0.961 30.405 1.00 90.75 76 GLU A C 1
ATOM 585 O O . GLU A 1 76 ? -14.370 -1.496 29.305 1.00 90.75 76 GLU A O 1
ATOM 590 N N . ASP A 1 77 ? -15.418 -0.023 30.646 1.00 92.56 77 ASP A N 1
ATOM 591 C CA . ASP A 1 77 ? -16.324 0.507 29.626 1.00 92.56 77 ASP A CA 1
ATOM 592 C C . ASP A 1 77 ? -15.709 1.679 28.863 1.00 92.56 77 ASP A C 1
ATOM 594 O O . ASP A 1 77 ? -16.287 2.126 27.879 1.00 92.56 77 ASP A O 1
ATOM 598 N N . VAL A 1 78 ? -14.549 2.186 29.294 1.00 93.88 78 VAL A N 1
ATOM 599 C CA . VAL A 1 78 ? -13.899 3.356 28.696 1.00 93.88 78 VAL A CA 1
ATOM 600 C C . VAL A 1 78 ? -12.671 2.950 27.897 1.00 93.88 78 VAL A C 1
ATOM 602 O O . VAL A 1 78 ? -11.753 2.308 28.413 1.00 93.88 78 VAL A O 1
ATOM 605 N N . ILE A 1 79 ? -12.587 3.408 26.653 1.00 94.38 79 ILE A N 1
ATOM 606 C CA . ILE A 1 79 ? -11.413 3.252 25.804 1.00 94.38 79 ILE A CA 1
ATOM 607 C C . ILE A 1 79 ? -10.802 4.599 25.425 1.00 94.38 79 ILE A C 1
ATOM 609 O O . ILE A 1 79 ? -11.466 5.627 25.330 1.00 94.38 79 ILE A O 1
ATOM 613 N N . LEU A 1 80 ? -9.492 4.561 25.182 1.00 94.56 80 LEU A N 1
ATOM 614 C CA . LEU A 1 80 ? -8.772 5.639 24.512 1.00 94.56 80 LEU A CA 1
ATOM 615 C C . LEU A 1 80 ? -8.555 5.218 23.065 1.00 94.56 80 LEU A C 1
ATOM 617 O O . LEU A 1 80 ? -7.917 4.180 22.844 1.00 94.56 80 LEU A O 1
ATOM 621 N N . ALA A 1 81 ? -9.073 5.997 22.124 1.00 96.81 81 ALA A N 1
ATOM 622 C CA . ALA A 1 81 ? -9.046 5.678 20.702 1.00 96.81 81 ALA A CA 1
ATOM 623 C C . ALA A 1 81 ? -9.010 6.951 19.848 1.00 96.81 81 ALA A C 1
ATOM 625 O O . ALA A 1 81 ? -9.304 8.043 20.331 1.00 96.81 81 ALA A O 1
ATOM 626 N N . THR A 1 82 ? -8.641 6.805 18.581 1.00 97.44 82 THR A N 1
ATOM 627 C CA . THR A 1 82 ? -8.601 7.898 17.604 1.00 97.44 82 THR A CA 1
ATOM 628 C C . THR A 1 82 ? -9.250 7.470 16.299 1.00 97.44 82 THR A C 1
ATOM 630 O O . THR A 1 82 ? -9.118 6.320 15.884 1.00 97.44 82 THR A O 1
ATOM 633 N N . THR A 1 83 ? -9.940 8.391 15.638 1.00 96.88 83 THR A N 1
ATOM 634 C CA . THR A 1 83 ? -10.487 8.173 14.290 1.00 96.88 83 THR A CA 1
ATOM 635 C C . THR A 1 83 ? -9.365 8.053 13.253 1.00 96.88 83 THR A C 1
ATOM 637 O O . THR A 1 83 ? -8.227 8.465 13.495 1.00 96.88 83 THR A O 1
ATOM 640 N N . ILE A 1 84 ? -9.670 7.519 12.067 1.00 96.31 84 ILE A N 1
ATOM 641 C CA . ILE A 1 84 ? -8.727 7.510 10.932 1.00 96.31 84 ILE A CA 1
ATOM 642 C C . ILE A 1 84 ? -8.255 8.936 10.604 1.00 96.31 84 ILE A C 1
ATOM 644 O O . ILE A 1 84 ? -7.052 9.165 10.491 1.00 96.31 84 ILE A O 1
ATOM 648 N N . ALA A 1 85 ? -9.181 9.900 10.544 1.00 94.38 85 ALA A N 1
ATOM 649 C CA . ALA A 1 85 ? -8.874 11.303 10.261 1.00 94.38 85 ALA A CA 1
ATOM 650 C C . ALA A 1 85 ? -7.925 11.914 11.303 1.00 94.38 85 ALA A C 1
ATOM 652 O O . ALA A 1 85 ? -6.904 12.482 10.938 1.00 94.38 85 ALA A O 1
ATOM 653 N N . GLU A 1 86 ? -8.182 11.709 12.599 1.00 94.62 86 GLU A N 1
ATOM 654 C CA . GLU A 1 86 ? -7.285 12.201 13.652 1.00 94.62 86 GLU A CA 1
ATOM 655 C C . GLU A 1 86 ? -5.883 11.592 13.566 1.00 94.62 86 GLU A C 1
ATOM 657 O O . GLU A 1 86 ? -4.904 12.288 13.823 1.00 94.62 86 GLU A O 1
ATOM 662 N N . ASN A 1 87 ? -5.760 10.296 13.246 1.00 95.38 87 ASN A N 1
ATOM 663 C CA . ASN A 1 87 ? -4.440 9.694 13.050 1.00 95.38 87 ASN A CA 1
ATOM 664 C C . ASN A 1 87 ? -3.740 10.330 11.840 1.00 95.38 87 ASN A C 1
ATOM 666 O O . ASN A 1 87 ? -2.583 10.714 11.961 1.00 95.38 87 ASN A O 1
ATOM 670 N N . ARG A 1 88 ? -4.441 10.501 10.712 1.00 94.56 88 ARG A N 1
ATOM 671 C CA . ARG A 1 88 ? -3.885 11.118 9.500 1.00 94.56 88 ARG A CA 1
ATOM 672 C C . ARG A 1 88 ? -3.415 12.554 9.736 1.00 94.56 88 ARG A C 1
ATOM 674 O O . ARG A 1 88 ? -2.280 12.874 9.397 1.00 94.56 88 ARG A O 1
ATOM 681 N N . ASP A 1 89 ? -4.246 13.391 10.351 1.00 92.62 89 ASP A N 1
ATOM 682 C CA . ASP A 1 89 ? -3.933 14.801 10.618 1.00 92.62 89 ASP A CA 1
ATOM 683 C C . ASP A 1 89 ? -2.693 14.947 11.502 1.00 92.62 89 ASP A C 1
ATOM 685 O O . ASP A 1 89 ? -1.845 15.811 11.284 1.00 92.62 89 ASP A O 1
ATOM 689 N N . VAL A 1 90 ? -2.565 14.072 12.501 1.00 91.25 90 VAL A N 1
ATOM 690 C CA . VAL A 1 90 ? -1.413 14.049 13.402 1.00 91.25 90 VAL A CA 1
ATOM 691 C C . VAL A 1 90 ? -0.120 13.706 12.654 1.00 91.25 90 VAL A C 1
ATOM 693 O O . VAL A 1 90 ? 0.917 14.299 12.950 1.00 91.25 90 VAL A O 1
ATOM 696 N N . GLU A 1 91 ? -0.163 12.790 11.688 1.00 90.69 91 GLU A N 1
ATOM 697 C CA . GLU A 1 91 ? 1.018 12.381 10.917 1.00 90.69 91 GLU A CA 1
ATOM 698 C C . GLU A 1 91 ? 1.377 13.358 9.777 1.00 90.69 91 GLU A C 1
ATOM 700 O O . GLU A 1 91 ? 2.554 13.523 9.473 1.00 90.69 91 GLU A O 1
ATOM 705 N N . LEU A 1 92 ? 0.409 14.079 9.196 1.00 90.38 92 LEU A N 1
ATOM 706 C CA . LEU A 1 92 ? 0.635 15.056 8.111 1.00 90.38 92 LEU A CA 1
ATOM 707 C C . LEU A 1 92 ? 1.105 16.449 8.580 1.00 90.38 92 LEU A C 1
ATOM 709 O O . LEU A 1 92 ? 1.026 17.422 7.831 1.00 90.38 92 LEU A O 1
ATOM 713 N N . GLY A 1 93 ? 1.615 16.568 9.807 1.00 81.56 93 GLY A N 1
ATOM 714 C CA . GLY A 1 93 ? 2.124 17.837 10.344 1.00 81.56 93 GLY A CA 1
ATOM 715 C C . GLY A 1 93 ? 1.172 18.564 11.296 1.00 81.56 93 GLY A C 1
ATOM 716 O O . GLY A 1 93 ? 1.379 19.743 11.583 1.00 81.56 93 GLY A O 1
ATOM 717 N N . GLY A 1 94 ? 0.160 17.871 11.831 1.00 78.00 94 GLY A N 1
ATOM 718 C CA . GLY A 1 94 ? -0.543 18.300 13.039 1.00 78.00 94 GLY A CA 1
ATOM 719 C C . GLY A 1 94 ? 0.394 18.407 14.252 1.00 78.00 94 GLY A C 1
ATOM 720 O O . GLY A 1 94 ? 1.592 18.140 14.161 1.00 78.00 94 GLY A O 1
ATOM 721 N N . ASP A 1 95 ? -0.139 18.792 15.419 1.00 78.56 95 ASP A N 1
ATOM 722 C CA . ASP A 1 95 ? 0.675 19.006 16.629 1.00 78.56 95 ASP A CA 1
ATOM 723 C C . ASP A 1 95 ? 1.598 17.790 16.906 1.00 78.56 95 ASP A C 1
ATOM 725 O O . ASP A 1 95 ? 1.114 16.683 17.181 1.00 78.56 95 ASP A O 1
ATOM 729 N N . PRO A 1 96 ? 2.936 17.955 16.878 1.00 72.88 96 PRO A N 1
ATOM 730 C CA . PRO A 1 96 ? 3.885 16.878 17.166 1.00 72.88 96 PRO A CA 1
ATOM 731 C C . PRO A 1 96 ? 3.723 16.283 18.571 1.00 72.88 96 PRO A C 1
ATOM 733 O O . PRO A 1 96 ? 4.176 15.173 18.837 1.00 72.88 96 PRO A O 1
ATOM 736 N N . ARG A 1 97 ? 3.048 16.997 19.478 1.00 79.38 97 ARG A N 1
ATOM 737 C CA . ARG A 1 97 ? 2.732 16.537 20.836 1.00 79.38 97 ARG A CA 1
ATOM 738 C C . ARG A 1 97 ? 1.357 15.880 20.940 1.00 79.38 97 ARG A C 1
ATOM 740 O O . ARG A 1 97 ? 1.031 15.325 21.989 1.00 79.38 97 ARG A O 1
ATOM 747 N N . ALA A 1 98 ? 0.543 15.914 19.883 1.00 82.81 98 ALA A N 1
ATOM 748 C CA . ALA A 1 98 ? -0.737 15.225 19.877 1.00 82.81 98 ALA A CA 1
ATOM 749 C C . ALA A 1 98 ? -0.525 13.711 20.013 1.00 82.81 98 ALA A C 1
ATOM 751 O O . ALA A 1 98 ? 0.208 13.086 19.245 1.00 82.81 98 ALA A O 1
ATOM 752 N N . SER A 1 99 ? -1.206 13.114 20.993 1.00 83.62 99 SER A N 1
ATOM 753 C CA . SER A 1 99 ? -1.233 11.663 21.184 1.00 83.62 99 SER A CA 1
ATOM 754 C C . SER A 1 99 ? -2.220 11.011 20.217 1.00 83.62 99 SER A C 1
ATOM 756 O O . SER A 1 99 ? -3.397 11.361 20.225 1.00 83.62 99 SER A O 1
ATOM 758 N N . SER A 1 100 ? -1.778 10.033 19.433 1.00 91.81 100 SER A N 1
ATOM 759 C CA . SER A 1 100 ? -2.645 9.195 18.598 1.00 91.81 100 SER A CA 1
ATOM 760 C C . SER A 1 100 ? -2.480 7.722 18.969 1.00 91.81 100 SER A C 1
ATOM 762 O O . SER A 1 100 ? -1.539 7.359 19.683 1.00 91.81 100 SER A O 1
ATOM 764 N N . SER A 1 101 ? -3.392 6.857 18.523 1.00 92.94 101 SER A N 1
ATOM 765 C CA . SER A 1 101 ? -3.193 5.413 18.673 1.00 92.94 101 SER A CA 1
ATOM 766 C C . SER A 1 101 ? -1.927 4.947 17.951 1.00 92.94 101 SER A C 1
ATOM 768 O O . SER A 1 101 ? -1.153 4.200 18.544 1.00 92.94 101 SER A O 1
ATOM 770 N N . LEU A 1 102 ? -1.651 5.445 16.740 1.00 94.19 102 LEU A N 1
ATOM 771 C CA . LEU A 1 102 ? -0.468 5.026 15.978 1.00 94.19 102 LEU A CA 1
ATOM 772 C C . LEU A 1 102 ? 0.858 5.467 16.627 1.00 94.19 102 LEU A C 1
ATOM 774 O O . LEU A 1 102 ? 1.798 4.680 16.705 1.00 94.19 102 LEU A O 1
ATOM 778 N N . ARG A 1 103 ? 0.928 6.664 17.227 1.00 92.00 103 ARG A N 1
ATOM 779 C CA . ARG A 1 103 ? 2.143 7.141 17.926 1.00 92.00 103 ARG A CA 1
ATOM 780 C C . ARG A 1 103 ? 2.511 6.352 19.185 1.00 92.00 103 ARG A C 1
ATOM 782 O O . ARG A 1 103 ? 3.609 6.522 19.706 1.00 92.00 103 ARG A O 1
ATOM 789 N N . LYS A 1 104 ? 1.622 5.491 19.691 1.00 91.94 104 LYS A N 1
ATOM 790 C CA . LYS A 1 104 ? 1.915 4.606 20.834 1.00 91.94 104 LYS A CA 1
ATOM 791 C C . LYS A 1 104 ? 2.659 3.339 20.415 1.00 91.94 104 LYS A C 1
ATOM 793 O O . LYS A 1 104 ? 3.359 2.760 21.239 1.00 91.94 104 LYS A O 1
ATOM 798 N N . LEU A 1 105 ? 2.532 2.926 19.153 1.00 93.88 105 LEU A N 1
ATOM 799 C CA . LEU A 1 105 ? 3.054 1.655 18.642 1.00 93.88 105 LEU A CA 1
ATOM 800 C C . LEU A 1 105 ? 4.571 1.463 18.833 1.00 93.88 105 LEU A C 1
ATOM 802 O O . LEU A 1 105 ? 4.969 0.340 19.155 1.00 93.88 105 LEU A O 1
ATOM 806 N N . PRO A 1 106 ? 5.438 2.494 18.717 1.00 90.94 106 PRO A N 1
ATOM 807 C CA . PRO A 1 106 ? 6.865 2.325 18.990 1.00 90.94 106 PRO A CA 1
ATOM 808 C C . PRO A 1 106 ? 7.150 1.796 20.403 1.00 90.94 106 PRO A C 1
ATOM 810 O O . PRO A 1 106 ? 8.039 0.965 20.571 1.00 90.94 106 PRO A O 1
ATOM 813 N N . GLY A 1 107 ? 6.352 2.211 21.395 1.00 90.75 107 GLY A N 1
ATOM 814 C CA . GLY A 1 107 ? 6.484 1.793 22.793 1.00 90.75 107 GLY A CA 1
ATOM 815 C C . GLY A 1 107 ? 5.856 0.436 23.128 1.00 90.75 107 GLY A C 1
ATOM 816 O O . GLY A 1 107 ? 5.978 -0.010 24.263 1.00 90.75 107 GLY A O 1
ATOM 817 N N . ILE A 1 108 ? 5.190 -0.217 22.172 1.00 92.81 108 ILE A N 1
ATOM 818 C CA . ILE A 1 108 ? 4.529 -1.513 22.362 1.00 92.81 108 ILE A CA 1
ATOM 819 C C . ILE A 1 108 ? 5.322 -2.568 21.580 1.00 92.81 108 ILE A C 1
ATOM 821 O O . ILE A 1 108 ? 5.278 -2.524 20.351 1.00 92.81 108 ILE A O 1
ATOM 825 N N . PRO A 1 109 ? 6.081 -3.478 22.224 1.00 90.19 109 PRO A N 1
ATOM 826 C CA . PRO A 1 109 ? 6.937 -4.443 21.527 1.00 90.19 109 PRO A CA 1
ATOM 827 C C . PRO A 1 109 ? 6.177 -5.279 20.494 1.00 90.19 109 PRO A C 1
ATOM 829 O O . PRO A 1 109 ? 6.516 -5.230 19.312 1.00 90.19 109 PRO A O 1
ATOM 832 N N . GLU A 1 110 ? 5.099 -5.929 20.929 1.00 94.12 110 GLU A N 1
ATOM 833 C CA . GLU A 1 110 ? 4.167 -6.659 20.077 1.00 94.12 110 GLU A CA 1
ATOM 834 C C . GLU A 1 110 ? 2.819 -5.941 20.071 1.00 94.12 110 GLU A C 1
ATOM 836 O O . GLU A 1 110 ? 2.045 -5.990 21.031 1.00 94.12 110 GLU A O 1
ATOM 841 N N . ALA A 1 111 ? 2.568 -5.192 19.003 1.00 96.31 111 ALA A N 1
ATOM 842 C CA . ALA A 1 111 ? 1.432 -4.290 18.943 1.00 96.31 111 ALA A CA 1
ATOM 843 C C . ALA A 1 111 ? 0.272 -4.884 18.145 1.00 96.31 111 ALA A C 1
ATOM 845 O O . ALA A 1 111 ? 0.462 -5.624 17.182 1.00 96.31 111 ALA A O 1
ATOM 846 N N . MET A 1 112 ? -0.940 -4.485 18.506 1.00 97.19 112 MET A N 1
ATOM 847 C CA . MET A 1 112 ? -2.131 -4.675 17.689 1.00 97.19 112 MET A CA 1
ATOM 848 C C . MET A 1 112 ? -2.965 -3.396 17.655 1.00 97.19 112 MET A C 1
ATOM 850 O O . MET A 1 112 ? -2.874 -2.549 18.548 1.00 97.19 112 MET A O 1
ATOM 854 N N . ILE A 1 113 ? -3.801 -3.266 16.632 1.00 98.19 113 ILE A N 1
ATOM 855 C CA . ILE A 1 113 ? -4.827 -2.233 16.542 1.00 98.19 113 ILE A CA 1
ATOM 856 C C . ILE A 1 113 ? -6.188 -2.901 16.644 1.00 98.19 113 ILE A C 1
ATOM 858 O O . ILE A 1 113 ? -6.536 -3.779 15.858 1.00 98.19 113 ILE A O 1
ATOM 862 N N . LEU A 1 114 ? -6.957 -2.457 17.627 1.00 98.06 114 LEU A N 1
ATOM 863 C CA . LEU A 1 114 ? -8.358 -2.801 17.791 1.00 98.06 114 LEU A CA 1
ATOM 864 C C . LEU A 1 114 ? -9.184 -1.794 17.003 1.00 98.06 114 LEU A C 1
ATOM 866 O O . LEU A 1 114 ? -8.988 -0.583 17.165 1.00 98.06 114 LEU A O 1
ATOM 870 N N . VAL A 1 115 ? -10.083 -2.294 16.161 1.00 98.31 115 VAL A N 1
ATOM 871 C CA . VAL A 1 115 ? -10.946 -1.463 15.325 1.00 98.31 115 VAL A CA 1
ATOM 872 C C . VAL A 1 115 ? -12.380 -1.596 15.801 1.00 98.31 115 VAL A C 1
ATOM 874 O O . VAL A 1 115 ? -12.978 -2.661 15.670 1.00 98.31 115 VAL A O 1
ATOM 877 N N . TYR A 1 116 ? -12.929 -0.515 16.346 1.00 98.19 116 TYR A N 1
ATOM 878 C CA . TYR A 1 116 ? -14.303 -0.475 16.842 1.00 98.19 116 TYR A CA 1
ATOM 879 C C . TYR A 1 116 ? -15.193 0.348 15.919 1.00 98.19 116 TYR A C 1
ATOM 881 O O . TYR A 1 116 ? -14.781 1.417 15.471 1.00 98.19 116 TYR A O 1
ATOM 889 N N . ALA A 1 117 ? -16.427 -0.093 15.690 1.00 97.75 117 ALA A N 1
ATOM 890 C CA . ALA A 1 117 ? -17.441 0.729 15.039 1.00 97.75 117 ALA A CA 1
ATOM 891 C C . ALA A 1 117 ? -17.805 1.920 15.933 1.00 97.75 117 ALA A C 1
ATOM 893 O O . ALA A 1 117 ? -18.226 1.738 17.075 1.00 97.75 117 ALA A O 1
ATOM 894 N N . ALA A 1 118 ? -17.684 3.141 15.412 1.00 97.56 118 ALA A N 1
ATOM 895 C CA . ALA A 1 118 ? -17.904 4.358 16.191 1.00 97.56 118 ALA A CA 1
ATOM 896 C C . ALA A 1 118 ? -19.345 4.470 16.721 1.00 97.56 118 ALA A C 1
ATOM 898 O O . ALA A 1 118 ? -19.552 5.025 17.792 1.00 97.56 118 ALA A O 1
ATOM 899 N N . ALA A 1 119 ? -20.329 3.897 16.017 1.00 96.56 119 ALA A N 1
ATOM 900 C CA . ALA A 1 119 ? -21.735 3.893 16.432 1.00 96.56 119 ALA A CA 1
ATOM 901 C C . ALA A 1 119 ? -21.997 3.144 17.755 1.00 96.56 119 ALA A C 1
ATOM 903 O O . ALA A 1 119 ? -23.014 3.386 18.399 1.00 96.56 119 ALA A O 1
ATOM 904 N N . GLY A 1 120 ? -21.096 2.243 18.164 1.00 95.06 120 GLY A N 1
ATOM 905 C CA . GLY A 1 120 ? -21.173 1.544 19.450 1.00 95.06 120 GLY A CA 1
ATOM 906 C C . GLY A 1 120 ? -20.539 2.309 20.614 1.00 95.06 120 GLY A C 1
ATOM 907 O O . GLY A 1 120 ? -20.432 1.757 21.712 1.00 95.06 120 GLY A O 1
ATOM 908 N N . LEU A 1 121 ? -20.059 3.535 20.379 1.00 97.31 121 LEU A N 1
ATOM 909 C CA . LEU A 1 121 ? -19.318 4.322 21.354 1.00 97.31 121 LEU A CA 1
ATOM 910 C C . LEU A 1 121 ? -19.847 5.751 21.483 1.00 97.31 121 LEU A C 1
ATOM 912 O O . LEU A 1 121 ? -20.181 6.423 20.512 1.00 97.31 121 LEU A O 1
ATOM 916 N N . GLU A 1 122 ? -19.828 6.250 22.712 1.00 96.19 122 GLU A N 1
ATOM 917 C CA . GLU A 1 122 ? -20.152 7.628 23.054 1.00 96.19 122 GLU A CA 1
ATOM 918 C C . GLU A 1 122 ? -18.879 8.379 23.448 1.00 96.19 122 GLU A C 1
ATOM 920 O O . GLU A 1 122 ? -18.107 7.932 24.302 1.00 96.19 122 GLU A O 1
ATOM 925 N N . CYS A 1 123 ? -18.655 9.535 22.826 1.00 95.94 123 CYS A N 1
ATOM 926 C CA . CYS A 1 123 ? -17.528 10.402 23.146 1.00 95.94 123 CYS A CA 1
ATOM 927 C C . CYS A 1 123 ? -17.767 11.090 24.494 1.00 95.94 123 CYS A C 1
ATOM 929 O O . CYS A 1 123 ? -18.685 11.896 24.630 1.00 95.94 123 CYS A O 1
ATOM 931 N N . LEU A 1 124 ? -16.924 10.794 25.482 1.00 94.12 124 LEU A N 1
ATOM 932 C CA . LEU A 1 124 ? -16.944 11.481 26.774 1.00 94.12 124 LEU A CA 1
ATOM 933 C C . LEU A 1 124 ? -16.129 12.772 26.704 1.00 94.12 124 LEU A C 1
ATOM 935 O O . LEU A 1 124 ? -16.527 13.819 27.212 1.00 94.12 124 LEU A O 1
ATOM 939 N N . ARG A 1 125 ? -14.940 12.669 26.105 1.00 91.81 125 ARG A N 1
ATOM 940 C CA . ARG A 1 125 ? -13.936 13.729 25.966 1.00 91.81 125 ARG A CA 1
ATOM 941 C C . ARG A 1 125 ? -13.122 13.463 24.698 1.00 91.81 125 ARG A C 1
ATOM 943 O O . ARG A 1 125 ? -13.159 12.343 24.193 1.00 91.81 125 ARG A O 1
ATOM 950 N N . PRO A 1 126 ? -12.339 14.435 24.192 1.00 91.62 126 PRO A N 1
ATOM 951 C CA . PRO A 1 126 ? -11.476 14.191 23.041 1.00 91.62 126 PRO A CA 1
ATOM 952 C C . PRO A 1 126 ? -10.641 12.916 23.224 1.00 91.62 126 PRO A C 1
ATOM 954 O O . PRO A 1 126 ? -9.829 12.837 24.146 1.00 91.62 126 PRO A O 1
ATOM 957 N N . ARG A 1 127 ? -10.851 11.933 22.336 1.00 92.31 127 ARG A N 1
ATOM 958 C CA . ARG A 1 127 ? -10.166 10.623 22.306 1.00 92.31 127 ARG A CA 1
ATOM 959 C C . ARG A 1 127 ? -10.491 9.668 23.461 1.00 92.31 127 ARG A C 1
ATOM 961 O O . ARG A 1 127 ? -9.876 8.604 23.551 1.00 92.31 127 ARG A O 1
ATOM 968 N N . GLU A 1 128 ? -11.446 10.013 24.321 1.00 94.19 128 GLU A N 1
ATOM 969 C CA . GLU A 1 128 ? -11.945 9.167 25.407 1.00 94.19 128 GLU A CA 1
ATOM 970 C C . GLU A 1 128 ? -13.407 8.812 25.138 1.00 94.19 128 GLU A C 1
ATOM 972 O O . GLU A 1 128 ? -14.278 9.683 25.091 1.00 94.19 128 GLU A O 1
ATOM 977 N N . TYR A 1 129 ? -13.680 7.522 24.985 1.00 96.06 129 TYR A N 1
ATOM 978 C CA . TYR A 1 129 ? -14.994 7.020 24.609 1.00 96.06 129 TYR A CA 1
ATOM 979 C C . TYR A 1 129 ? -15.465 5.983 25.612 1.00 96.06 129 TYR A C 1
ATOM 981 O O . TYR A 1 129 ? -14.646 5.207 26.105 1.00 96.06 129 TYR A O 1
ATOM 989 N N . ARG A 1 130 ? -16.769 5.928 25.876 1.00 95.44 130 ARG A N 1
ATOM 990 C CA . ARG A 1 130 ? -17.387 4.773 26.534 1.00 95.44 130 ARG A CA 1
ATOM 991 C C . ARG A 1 130 ? -18.147 3.919 25.533 1.00 95.44 130 ARG A C 1
ATOM 993 O O . ARG A 1 130 ? -18.663 4.451 24.556 1.00 95.44 130 ARG A O 1
ATOM 1000 N N . PHE A 1 131 ? -18.257 2.623 25.792 1.00 96.00 131 PHE A N 1
ATOM 1001 C CA . PHE A 1 131 ? -19.215 1.783 25.074 1.00 96.00 131 PHE A CA 1
ATOM 1002 C C . PHE A 1 131 ? -20.641 2.227 25.409 1.00 96.00 131 PHE A C 1
ATOM 1004 O O . PHE A 1 131 ? -20.970 2.425 26.579 1.00 96.00 131 PHE A O 1
ATOM 1011 N N . SER A 1 132 ? -21.478 2.391 24.385 1.00 95.31 132 SER A N 1
ATOM 1012 C CA . SER A 1 132 ? -22.882 2.778 24.561 1.00 95.31 132 SER A CA 1
ATOM 1013 C C . SER A 1 132 ? -23.703 1.670 25.227 1.00 95.31 132 SER A C 1
ATOM 1015 O O . SER A 1 132 ? -24.616 1.963 25.993 1.00 95.31 132 SER A O 1
ATOM 1017 N N . ASP A 1 133 ? -23.343 0.409 24.973 1.00 94.38 133 ASP A N 1
ATOM 1018 C CA . ASP A 1 133 ? -23.869 -0.769 25.662 1.00 94.38 133 ASP A CA 1
ATOM 1019 C C . ASP A 1 133 ? -22.698 -1.618 26.203 1.00 94.38 133 ASP A C 1
ATOM 1021 O O . ASP A 1 133 ? -21.996 -2.271 25.421 1.00 94.38 133 ASP A O 1
ATOM 1025 N N . PRO A 1 134 ? -22.464 -1.630 27.530 1.00 89.56 134 PRO A N 1
ATOM 1026 C CA . PRO A 1 134 ? -21.428 -2.447 28.162 1.00 89.56 134 PRO A CA 1
ATOM 1027 C C . PRO A 1 134 ? -21.541 -3.954 27.897 1.00 89.56 134 PRO A C 1
ATOM 1029 O O . PRO A 1 134 ? -20.537 -4.659 28.009 1.00 89.56 134 PRO A O 1
ATOM 1032 N N . ALA A 1 135 ? -22.724 -4.465 27.542 1.00 90.50 135 ALA A N 1
ATOM 1033 C CA . ALA A 1 135 ? -22.920 -5.874 27.210 1.00 90.50 135 ALA A CA 1
ATOM 1034 C C . ALA A 1 135 ? -22.567 -6.205 25.747 1.00 90.50 135 ALA A C 1
ATOM 1036 O O . ALA A 1 135 ? -22.393 -7.378 25.422 1.00 90.50 135 ALA A O 1
ATOM 1037 N N . ALA A 1 136 ? -22.420 -5.196 24.877 1.00 91.31 136 ALA A N 1
ATOM 1038 C CA . ALA A 1 136 ? -22.225 -5.363 23.434 1.00 91.31 136 ALA A CA 1
ATOM 1039 C C . ALA A 1 136 ? -20.807 -4.991 22.941 1.00 91.31 136 ALA A C 1
ATOM 1041 O O . ALA A 1 136 ? -20.605 -4.651 21.772 1.00 91.31 136 ALA A O 1
ATOM 1042 N N . LYS A 1 137 ? -19.799 -5.028 23.824 1.00 93.12 137 LYS A N 1
ATOM 1043 C CA . LYS A 1 137 ? -18.413 -4.617 23.508 1.00 93.12 137 LYS A CA 1
ATOM 1044 C C . LYS A 1 137 ? -17.791 -5.440 22.381 1.00 93.12 137 LYS A C 1
ATOM 1046 O O . LYS A 1 137 ? -17.147 -4.881 21.497 1.00 93.12 137 LYS A O 1
ATOM 1051 N N . VAL A 1 138 ? -17.993 -6.761 22.399 1.00 93.25 138 VAL A N 1
ATOM 1052 C CA . VAL A 1 138 ? -17.482 -7.672 21.359 1.00 93.25 138 VAL A CA 1
ATOM 1053 C C . VAL A 1 138 ? -18.129 -7.343 20.014 1.00 93.25 138 VAL A C 1
ATOM 1055 O O . VAL A 1 138 ? -17.446 -7.250 19.003 1.00 93.25 138 VAL A O 1
ATOM 1058 N N . GLN A 1 139 ? -19.431 -7.060 20.006 1.00 92.56 139 GLN A N 1
ATOM 1059 C CA . GLN A 1 139 ? -20.195 -6.701 18.811 1.00 92.56 139 GLN A CA 1
ATOM 1060 C C . GLN A 1 139 ? -19.790 -5.339 18.237 1.00 92.56 139 GLN A C 1
ATOM 1062 O O . GLN A 1 139 ? -20.036 -5.080 17.060 1.00 92.56 139 GLN A O 1
ATOM 1067 N N . ALA A 1 140 ? -19.171 -4.460 19.029 1.00 95.12 140 ALA A N 1
ATOM 1068 C CA . ALA A 1 140 ? -18.590 -3.216 18.533 1.00 95.12 140 ALA A CA 1
ATOM 1069 C C . ALA A 1 140 ? -17.244 -3.436 17.814 1.00 95.12 140 ALA A C 1
ATOM 1071 O O . ALA A 1 140 ? -16.834 -2.577 17.033 1.00 95.12 140 ALA A O 1
ATOM 1072 N N . LEU A 1 141 ? -16.555 -4.558 18.048 1.00 95.88 141 LEU A N 1
ATOM 1073 C CA . LEU A 1 141 ? -15.258 -4.869 17.451 1.00 95.88 141 LEU A CA 1
ATOM 1074 C C . LEU A 1 141 ? -15.441 -5.350 16.001 1.00 95.88 141 LEU A C 1
ATOM 1076 O O . LEU A 1 141 ? -16.146 -6.318 15.730 1.00 95.88 141 LEU A O 1
ATOM 1080 N N . ARG A 1 142 ? -14.815 -4.655 15.049 1.00 96.69 142 ARG A N 1
ATOM 1081 C CA . ARG A 1 142 ? -14.871 -4.964 13.609 1.00 96.69 142 ARG A CA 1
ATOM 1082 C C . ARG A 1 142 ? -13.676 -5.745 13.111 1.00 96.69 142 ARG A C 1
ATOM 1084 O O . ARG A 1 142 ? -13.814 -6.539 12.189 1.00 96.69 142 ARG A O 1
ATOM 1091 N N . ALA A 1 143 ? -12.515 -5.511 13.706 1.00 97.25 143 ALA A N 1
ATOM 1092 C CA . ALA A 1 143 ? -11.300 -6.231 13.376 1.00 97.25 143 ALA A CA 1
ATOM 1093 C C . ALA A 1 143 ? -10.275 -6.112 14.503 1.00 97.25 143 ALA A C 1
ATOM 1095 O O . ALA A 1 143 ? -10.249 -5.128 15.252 1.00 97.25 143 ALA A O 1
ATOM 1096 N N . VAL A 1 144 ? -9.375 -7.090 14.548 1.00 97.62 144 VAL A N 1
ATOM 1097 C CA . VAL A 1 144 ? -8.115 -7.002 15.282 1.00 97.62 144 VAL A CA 1
ATOM 1098 C C . VAL A 1 144 ? -6.963 -7.113 14.292 1.00 97.62 144 VAL A C 1
ATOM 1100 O O . VAL A 1 144 ? -6.834 -8.101 13.569 1.00 97.62 144 VAL A O 1
ATOM 1103 N N . LEU A 1 145 ? -6.122 -6.086 14.250 1.00 97.44 145 LEU A N 1
ATOM 1104 C CA . LEU A 1 145 ? -4.992 -5.990 13.333 1.00 97.44 145 LEU A CA 1
ATOM 1105 C C . LEU A 1 145 ? -3.701 -6.194 14.123 1.00 97.44 145 LEU A C 1
ATOM 1107 O O . LEU A 1 145 ? -3.208 -5.270 14.767 1.00 97.44 145 LEU A O 1
ATOM 1111 N N . VAL A 1 146 ? -3.166 -7.410 14.111 1.00 96.44 146 VAL A N 1
ATOM 1112 C CA . VAL A 1 146 ? -1.884 -7.739 14.744 1.00 96.44 146 VAL A CA 1
ATOM 1113 C C . VAL A 1 146 ? -0.756 -7.187 13.878 1.00 96.44 146 VAL A C 1
ATOM 1115 O O . VAL A 1 146 ? -0.720 -7.420 12.669 1.00 96.44 146 VAL A O 1
ATOM 1118 N N . LEU A 1 147 ? 0.166 -6.445 14.484 1.00 96.19 147 LEU A N 1
ATOM 1119 C CA . LEU A 1 147 ? 1.232 -5.767 13.762 1.00 96.19 147 LEU A CA 1
ATOM 1120 C C . LEU A 1 147 ? 2.541 -6.537 13.870 1.00 96.19 147 LEU A C 1
ATOM 1122 O O . LEU A 1 147 ? 3.035 -6.809 14.964 1.00 96.19 147 LEU A O 1
ATOM 1126 N N . ARG A 1 148 ? 3.144 -6.816 12.718 1.00 92.81 148 ARG A N 1
ATOM 1127 C CA . ARG A 1 148 ? 4.495 -7.361 12.626 1.00 92.81 148 ARG A CA 1
ATOM 1128 C C . ARG A 1 148 ? 5.463 -6.218 12.349 1.00 92.81 148 ARG A C 1
ATOM 1130 O O . ARG A 1 148 ? 5.408 -5.620 11.279 1.00 92.81 148 ARG A O 1
ATOM 1137 N N . LYS A 1 149 ? 6.308 -5.877 13.323 1.00 91.31 149 LYS A N 1
ATOM 1138 C CA . LYS A 1 149 ? 7.317 -4.825 13.145 1.00 91.31 149 LYS A CA 1
ATOM 1139 C C . LYS A 1 149 ? 8.368 -5.288 12.145 1.00 91.31 149 LYS A C 1
ATOM 1141 O O . LYS A 1 149 ? 8.954 -6.349 12.327 1.00 91.31 149 LYS A O 1
ATOM 1146 N N . GLU A 1 150 ? 8.590 -4.478 11.125 1.00 89.88 150 GLU A N 1
ATOM 1147 C CA . GLU A 1 150 ? 9.532 -4.732 10.040 1.00 89.88 150 GLU A CA 1
ATOM 1148 C C . GLU A 1 150 ? 10.268 -3.432 9.691 1.00 89.88 150 GLU A C 1
ATOM 1150 O O . GLU A 1 150 ? 9.838 -2.340 10.070 1.00 89.88 150 GLU A O 1
ATOM 1155 N N . ALA A 1 151 ? 11.378 -3.536 8.966 1.00 89.12 151 ALA A N 1
ATOM 1156 C CA . ALA A 1 151 ? 12.115 -2.382 8.459 1.00 89.12 151 ALA A CA 1
ATOM 1157 C C . ALA A 1 151 ? 12.089 -2.385 6.932 1.00 89.12 151 ALA A C 1
ATOM 1159 O O . ALA A 1 151 ? 12.342 -3.418 6.312 1.00 89.12 151 ALA A O 1
ATOM 1160 N N . LEU A 1 152 ? 11.795 -1.231 6.325 1.00 91.81 152 LEU A N 1
ATOM 1161 C CA . LEU A 1 152 ? 11.886 -1.111 4.873 1.00 91.81 152 LEU A CA 1
ATOM 1162 C C . LEU A 1 152 ? 13.332 -1.370 4.435 1.00 91.81 152 LEU A C 1
ATOM 1164 O O . LEU A 1 152 ? 14.247 -0.803 5.044 1.00 91.81 152 LEU A O 1
ATOM 1168 N N . PRO A 1 153 ? 13.548 -2.156 3.369 1.00 93.19 153 PRO A N 1
ATOM 1169 C CA . PRO A 1 153 ? 14.885 -2.347 2.840 1.00 93.19 153 PRO A CA 1
ATOM 1170 C C . PRO A 1 153 ? 15.456 -1.026 2.303 1.00 93.19 153 PRO A C 1
ATOM 1172 O O . PRO A 1 153 ? 14.737 -0.048 2.040 1.00 93.19 153 PRO A O 1
ATOM 1175 N N . GLU A 1 154 ? 16.778 -0.998 2.159 1.00 91.88 154 GLU A N 1
ATOM 1176 C CA . GLU A 1 154 ? 17.498 0.107 1.529 1.00 91.88 154 GLU A CA 1
ATOM 1177 C C . GLU A 1 154 ? 17.049 0.294 0.072 1.00 91.88 154 GLU A C 1
ATOM 1179 O O . GLU A 1 154 ? 16.679 -0.659 -0.616 1.00 91.88 154 GLU A O 1
ATOM 1184 N N . GLY A 1 155 ? 17.073 1.538 -0.403 1.00 92.06 155 GLY A N 1
ATOM 1185 C CA . GLY A 1 155 ? 16.712 1.882 -1.775 1.00 92.06 155 GLY A CA 1
ATOM 1186 C C . GLY A 1 155 ? 16.421 3.370 -1.946 1.00 92.06 155 GLY A C 1
ATOM 1187 O O . GLY A 1 155 ? 16.306 4.111 -0.967 1.00 92.06 155 GLY A O 1
ATOM 1188 N N . TRP A 1 156 ? 16.261 3.795 -3.196 1.00 93.25 156 TRP A N 1
ATOM 1189 C CA . TRP A 1 156 ? 16.124 5.199 -3.599 1.00 93.25 156 TRP A CA 1
ATOM 1190 C C . TRP A 1 156 ? 14.663 5.652 -3.718 1.00 93.25 156 TRP A C 1
ATOM 1192 O O . TRP A 1 156 ? 14.301 6.387 -4.624 1.00 93.25 156 TRP A O 1
ATOM 1202 N N . PHE A 1 157 ? 13.825 5.231 -2.765 1.00 94.56 157 PHE A N 1
ATOM 1203 C CA . PHE A 1 157 ? 12.392 5.540 -2.745 1.00 94.56 157 PHE A CA 1
ATOM 1204 C C . PHE A 1 157 ? 12.013 6.268 -1.449 1.00 94.56 157 PHE A C 1
ATOM 1206 O O . PHE A 1 157 ? 12.134 5.714 -0.347 1.00 94.56 157 PHE A O 1
ATOM 1213 N N . SER A 1 158 ? 11.571 7.520 -1.534 1.00 96.00 158 SER A N 1
ATOM 1214 C CA . SER A 1 158 ? 11.106 8.265 -0.358 1.00 96.00 158 SER A CA 1
ATOM 1215 C C . SER A 1 158 ? 9.756 7.741 0.150 1.00 96.00 158 SER A C 1
ATOM 1217 O O . SER A 1 158 ? 9.033 7.044 -0.559 1.00 96.00 158 SER A O 1
ATOM 1219 N N . ALA A 1 159 ? 9.384 8.091 1.385 1.00 94.88 159 ALA A N 1
ATOM 1220 C CA . ALA A 1 159 ? 8.070 7.732 1.932 1.00 94.88 159 ALA A CA 1
ATOM 1221 C C . ALA A 1 159 ? 6.911 8.340 1.119 1.00 94.88 159 ALA A C 1
ATOM 1223 O O . ALA A 1 159 ? 5.902 7.681 0.879 1.00 94.88 159 ALA A O 1
ATOM 1224 N N . ALA A 1 160 ? 7.074 9.578 0.637 1.00 96.12 160 ALA A N 1
ATOM 1225 C CA . ALA A 1 160 ? 6.070 10.248 -0.187 1.00 96.12 160 ALA A CA 1
ATOM 1226 C C . ALA A 1 160 ? 5.881 9.556 -1.548 1.00 96.12 160 ALA A C 1
ATOM 1228 O O . ALA A 1 160 ? 4.746 9.382 -1.990 1.00 96.12 160 ALA A O 1
ATOM 1229 N N . GLU A 1 161 ? 6.972 9.123 -2.185 1.00 98.00 161 GLU A N 1
ATOM 1230 C CA . GLU A 1 161 ? 6.918 8.314 -3.411 1.00 98.00 161 GLU A CA 1
ATOM 1231 C C . GLU A 1 161 ? 6.296 6.943 -3.126 1.00 98.00 161 GLU A C 1
ATOM 1233 O O . GLU A 1 161 ? 5.389 6.518 -3.831 1.00 98.00 161 GLU A O 1
ATOM 1238 N N . GLY A 1 162 ? 6.686 6.296 -2.027 1.00 97.69 162 GLY A N 1
ATOM 1239 C CA . GLY A 1 162 ? 6.085 5.059 -1.522 1.00 97.69 162 GLY A CA 1
ATOM 1240 C C . GLY A 1 162 ? 4.560 5.102 -1.462 1.00 97.69 162 GLY A C 1
ATOM 1241 O O . GLY A 1 162 ? 3.863 4.277 -2.058 1.00 97.69 162 GLY A O 1
ATOM 1242 N N . LEU A 1 163 ? 4.037 6.108 -0.763 1.00 97.50 163 LEU A N 1
ATOM 1243 C CA . LEU A 1 163 ? 2.600 6.332 -0.622 1.00 97.50 163 LEU A CA 1
ATOM 1244 C C . LEU A 1 163 ? 1.937 6.708 -1.953 1.00 97.50 163 LEU A C 1
ATOM 1246 O O . LEU A 1 163 ? 0.821 6.264 -2.217 1.00 97.50 163 LEU A O 1
ATOM 1250 N N . GLY A 1 164 ? 2.619 7.479 -2.805 1.00 98.12 164 GLY A N 1
ATOM 1251 C CA . GLY A 1 164 ? 2.144 7.815 -4.148 1.00 98.12 164 GLY A CA 1
ATOM 1252 C C . GLY A 1 164 ? 1.997 6.585 -5.046 1.00 98.12 164 GLY A C 1
ATOM 1253 O O . GLY A 1 164 ? 0.955 6.402 -5.676 1.00 98.12 164 GLY A O 1
ATOM 1254 N N . TYR A 1 165 ? 3.000 5.705 -5.053 1.00 98.62 165 TYR A N 1
ATOM 1255 C CA . TYR A 1 165 ? 2.971 4.445 -5.792 1.00 98.62 165 TYR A CA 1
ATOM 1256 C C . TYR A 1 165 ? 1.878 3.512 -5.267 1.00 98.62 165 TYR A C 1
ATOM 1258 O O . TYR A 1 165 ? 1.087 2.983 -6.049 1.00 98.62 165 TYR A O 1
ATOM 1266 N N . ARG A 1 166 ? 1.753 3.381 -3.941 1.00 98.19 166 ARG A N 1
ATOM 1267 C CA . ARG A 1 166 ? 0.658 2.621 -3.331 1.00 98.19 166 ARG A CA 1
ATOM 1268 C C . ARG A 1 166 ? -0.711 3.137 -3.764 1.00 98.19 166 ARG A C 1
ATOM 1270 O O . ARG A 1 166 ? -1.546 2.340 -4.182 1.00 98.19 166 ARG A O 1
ATOM 1277 N N . ALA A 1 167 ? -0.949 4.443 -3.657 1.00 97.81 167 ALA A N 1
ATOM 1278 C CA . ALA A 1 167 ? -2.229 5.045 -4.021 1.00 97.81 167 ALA A CA 1
ATOM 1279 C C . ALA A 1 167 ? -2.557 4.811 -5.504 1.00 97.81 167 ALA A C 1
ATOM 1281 O O . ALA A 1 167 ? -3.707 4.553 -5.859 1.00 97.81 167 ALA A O 1
ATOM 1282 N N . LEU A 1 168 ? -1.537 4.848 -6.366 1.00 97.81 168 LEU A N 1
ATOM 1283 C CA . LEU A 1 168 ? -1.682 4.526 -7.777 1.00 97.81 168 LEU A CA 1
ATOM 1284 C C . LEU A 1 168 ? -2.089 3.066 -8.005 1.00 97.81 168 LEU A C 1
ATOM 1286 O O . LEU A 1 168 ? -3.019 2.805 -8.769 1.00 97.81 168 LEU A O 1
ATOM 1290 N N . ALA A 1 169 ? -1.419 2.131 -7.330 1.00 98.19 169 ALA A N 1
ATOM 1291 C CA . ALA A 1 169 ? -1.740 0.710 -7.389 1.00 98.19 169 ALA A CA 1
ATOM 1292 C C . ALA A 1 169 ? -3.150 0.422 -6.865 1.00 98.19 169 ALA A C 1
ATOM 1294 O O . ALA A 1 169 ? -3.900 -0.311 -7.506 1.00 98.19 169 ALA A O 1
ATOM 1295 N N . GLU A 1 170 ? -3.553 1.035 -5.750 1.00 97.88 170 GLU A N 1
ATOM 1296 C CA . GLU A 1 170 ? -4.894 0.837 -5.196 1.00 97.88 170 GLU A CA 1
ATOM 1297 C C . GLU A 1 170 ? -5.976 1.351 -6.147 1.00 97.88 170 GLU A C 1
ATOM 1299 O O . GLU A 1 170 ? -6.966 0.656 -6.377 1.00 97.88 170 GLU A O 1
ATOM 1304 N N . ALA A 1 171 ? -5.765 2.513 -6.769 1.00 97.12 171 ALA A N 1
ATOM 1305 C CA . ALA A 1 171 ? -6.688 3.034 -7.769 1.00 97.12 171 ALA A CA 1
ATOM 1306 C C . ALA A 1 171 ? -6.809 2.084 -8.971 1.00 97.12 171 ALA A C 1
ATOM 1308 O O . ALA A 1 171 ? -7.919 1.747 -9.367 1.00 97.12 171 ALA A O 1
ATOM 1309 N N . ALA A 1 172 ? -5.687 1.597 -9.514 1.00 97.31 172 ALA A N 1
ATOM 1310 C CA . ALA A 1 172 ? -5.692 0.715 -10.682 1.00 97.31 172 ALA A CA 1
ATOM 1311 C C . ALA A 1 172 ? -6.362 -0.646 -10.407 1.00 97.31 172 ALA A C 1
ATOM 1313 O O . ALA A 1 172 ? -7.084 -1.161 -11.265 1.00 97.31 172 ALA A O 1
ATOM 1314 N N . LEU A 1 173 ? -6.144 -1.208 -9.212 1.00 96.75 173 LEU A N 1
ATOM 1315 C CA . LEU A 1 173 ? -6.659 -2.517 -8.787 1.00 96.75 173 LEU A CA 1
ATOM 1316 C C . LEU A 1 173 ? -8.125 -2.492 -8.322 1.00 96.75 173 LEU A C 1
ATOM 1318 O O . LEU A 1 173 ? -8.701 -3.555 -8.099 1.00 96.75 173 LEU A O 1
ATOM 1322 N N . THR A 1 174 ? -8.724 -1.311 -8.145 1.00 95.12 174 THR A N 1
ATOM 1323 C CA . THR A 1 174 ? -10.124 -1.158 -7.700 1.00 95.12 174 THR A CA 1
ATOM 1324 C C . THR A 1 174 ? -11.068 -0.643 -8.790 1.00 95.12 174 THR A C 1
ATOM 1326 O O . THR A 1 174 ? -12.261 -0.477 -8.534 1.00 95.12 174 THR A O 1
ATOM 1329 N N . GLU A 1 175 ? -10.582 -0.428 -10.018 1.00 94.75 175 GLU A N 1
ATOM 1330 C CA . GLU A 1 175 ? -11.456 -0.133 -11.159 1.00 94.75 175 GLU A CA 1
ATOM 1331 C C . GLU A 1 175 ? -12.363 -1.336 -11.500 1.00 94.75 175 GLU A C 1
ATOM 1333 O O . GLU A 1 175 ? -12.016 -2.497 -11.283 1.00 94.75 175 GLU A O 1
ATOM 1338 N N . VAL A 1 176 ? -13.549 -1.053 -12.052 1.00 90.38 176 VAL A N 1
ATOM 1339 C CA . VAL A 1 176 ? -14.621 -2.046 -12.287 1.00 90.38 176 VAL A CA 1
ATOM 1340 C C . VAL A 1 176 ? -14.182 -3.207 -13.188 1.00 90.38 176 VAL A C 1
ATOM 1342 O O . VAL A 1 176 ? -14.669 -4.325 -13.038 1.00 90.38 176 VAL A O 1
ATOM 1345 N N . ASP A 1 177 ? -13.280 -2.954 -14.131 1.00 91.12 177 ASP A N 1
ATOM 1346 C CA . ASP A 1 177 ? -12.766 -3.921 -15.100 1.00 91.12 177 ASP A CA 1
ATOM 1347 C C . ASP A 1 177 ? -11.344 -4.412 -14.774 1.00 91.12 177 ASP A C 1
ATOM 1349 O O . ASP A 1 177 ? -10.687 -5.003 -15.642 1.00 91.12 177 ASP A O 1
ATOM 1353 N N . ALA A 1 178 ? -10.881 -4.204 -13.535 1.00 94.38 178 ALA A N 1
ATOM 1354 C CA . ALA A 1 178 ? -9.561 -4.631 -13.095 1.00 94.38 178 ALA A CA 1
ATOM 1355 C C . ALA A 1 178 ? -9.332 -6.141 -13.303 1.00 94.38 178 ALA A C 1
ATOM 1357 O O . ALA A 1 178 ? -10.225 -6.975 -13.138 1.00 94.38 178 ALA A O 1
ATOM 1358 N N . ARG A 1 179 ? -8.108 -6.500 -13.690 1.00 95.56 179 ARG A N 1
ATOM 1359 C CA . ARG A 1 179 ? -7.635 -7.878 -13.884 1.00 95.56 179 ARG A CA 1
ATOM 1360 C C . ARG A 1 179 ? -7.106 -8.498 -12.594 1.00 95.56 179 ARG A C 1
ATOM 1362 O O . ARG A 1 179 ? -6.926 -9.713 -12.547 1.00 95.56 179 ARG A O 1
ATOM 1369 N N . GLY A 1 180 ? -6.861 -7.684 -11.570 1.00 96.12 180 GLY A N 1
ATOM 1370 C CA . GLY A 1 180 ? -6.242 -8.100 -10.321 1.00 96.12 180 GLY A CA 1
ATOM 1371 C C . GLY A 1 180 ? -4.770 -8.450 -10.516 1.00 96.12 180 GLY A C 1
ATOM 1372 O O . GLY A 1 180 ? -4.311 -9.450 -9.969 1.00 96.12 180 GLY A O 1
ATOM 1373 N N . ALA A 1 181 ? -4.033 -7.692 -11.330 1.00 97.50 181 ALA A N 1
ATOM 1374 C CA . ALA A 1 181 ? -2.619 -7.952 -11.583 1.00 97.50 181 ALA A CA 1
ATOM 1375 C C . ALA A 1 181 ? -1.823 -6.664 -11.800 1.00 97.50 181 ALA A C 1
ATOM 1377 O O . ALA A 1 181 ? -2.220 -5.808 -12.586 1.00 97.50 181 ALA A O 1
ATOM 1378 N N . MET A 1 182 ? -0.653 -6.567 -11.174 1.00 98.19 182 MET A N 1
ATOM 1379 C CA . MET A 1 182 ? 0.308 -5.501 -11.434 1.00 98.19 182 MET A CA 1
ATOM 1380 C C . MET A 1 182 ? 1.716 -6.045 -11.645 1.00 98.19 182 MET A C 1
ATOM 1382 O O . MET A 1 182 ? 2.055 -7.134 -11.176 1.00 98.19 182 MET A O 1
ATOM 1386 N N . VAL A 1 183 ? 2.527 -5.269 -12.355 1.00 98.75 183 VAL A N 1
ATOM 1387 C CA . VAL A 1 183 ? 3.927 -5.572 -12.638 1.00 98.75 183 VAL A CA 1
ATOM 1388 C C . VAL A 1 183 ? 4.801 -4.460 -12.086 1.00 98.75 183 VAL A C 1
ATOM 1390 O O . VAL A 1 183 ? 4.499 -3.289 -12.289 1.00 98.75 183 VAL A O 1
ATOM 1393 N N . GLU A 1 184 ? 5.903 -4.828 -11.453 1.00 98.75 184 GLU A N 1
ATOM 1394 C CA . GLU A 1 184 ? 7.012 -3.925 -11.158 1.00 98.75 184 GLU A CA 1
ATOM 1395 C C . GLU A 1 184 ? 8.264 -4.434 -11.874 1.00 98.75 184 GLU A C 1
ATOM 1397 O O . GLU A 1 184 ? 8.590 -5.620 -11.785 1.00 98.75 184 GLU A O 1
ATOM 1402 N N . VAL A 1 185 ? 8.930 -3.551 -12.614 1.00 98.62 185 VAL A N 1
ATOM 1403 C CA . VAL A 1 185 ? 10.154 -3.828 -13.370 1.00 98.62 185 VAL A CA 1
ATOM 1404 C C . VAL A 1 185 ? 11.294 -3.039 -12.750 1.00 98.62 185 VAL A C 1
ATOM 1406 O O . VAL A 1 185 ? 11.203 -1.818 -12.683 1.00 98.62 185 VAL A O 1
ATOM 1409 N N . GLY A 1 186 ? 12.368 -3.726 -12.362 1.00 97.25 186 GLY A N 1
ATOM 1410 C CA . GLY A 1 186 ? 13.429 -3.136 -11.548 1.00 97.25 186 GLY A CA 1
ATOM 1411 C C . GLY A 1 186 ? 12.990 -3.113 -10.089 1.00 97.25 186 GLY A C 1
ATOM 1412 O O . GLY A 1 186 ? 12.322 -2.199 -9.625 1.00 97.25 186 GLY A O 1
ATOM 1413 N N . CYS A 1 187 ? 13.298 -4.188 -9.371 1.00 96.00 187 CYS A N 1
ATOM 1414 C CA . CYS A 1 187 ? 12.819 -4.398 -8.008 1.00 96.00 187 CYS A CA 1
ATOM 1415 C C . CYS A 1 187 ? 13.941 -4.240 -6.979 1.00 96.00 187 CYS A C 1
ATOM 1417 O O . CYS A 1 187 ? 13.673 -3.886 -5.830 1.00 96.00 187 CYS A O 1
ATOM 1419 N N . TRP A 1 188 ? 15.194 -4.505 -7.364 1.00 95.38 188 TRP A N 1
ATOM 1420 C CA . TRP A 1 188 ? 16.363 -4.427 -6.487 1.00 95.38 188 TRP A CA 1
ATOM 1421 C C . TRP A 1 188 ? 16.138 -5.179 -5.155 1.00 95.38 188 TRP A C 1
ATOM 1423 O O . TRP A 1 188 ? 15.846 -6.377 -5.164 1.00 95.38 188 TRP A O 1
ATOM 1433 N N . LEU A 1 189 ? 16.254 -4.488 -4.012 1.00 94.81 189 LEU A N 1
ATOM 1434 C CA . LEU A 1 189 ? 15.973 -4.992 -2.659 1.00 94.81 189 LEU A CA 1
ATOM 1435 C C . LEU A 1 189 ? 14.480 -4.951 -2.275 1.00 94.81 189 LEU A C 1
ATOM 1437 O O . LEU A 1 189 ? 14.102 -5.486 -1.233 1.00 94.81 189 LEU A O 1
ATOM 1441 N N . GLY A 1 190 ? 13.623 -4.345 -3.100 1.00 95.81 190 GLY A N 1
ATOM 1442 C CA . GLY A 1 190 ? 12.164 -4.407 -2.972 1.00 95.81 190 GLY A CA 1
ATOM 1443 C C . GLY A 1 190 ? 11.544 -3.296 -2.136 1.00 95.81 190 GLY A C 1
ATOM 1444 O O . GLY A 1 190 ? 10.459 -3.468 -1.579 1.00 95.81 190 GLY A O 1
ATOM 1445 N N . ARG A 1 191 ? 12.231 -2.156 -1.999 1.00 96.25 191 ARG A N 1
ATOM 1446 C CA . ARG A 1 191 ? 11.759 -1.034 -1.177 1.00 96.25 191 ARG A CA 1
ATOM 1447 C C . ARG A 1 191 ? 10.429 -0.472 -1.674 1.00 96.25 191 ARG A C 1
ATOM 1449 O O . ARG A 1 191 ? 9.515 -0.333 -0.867 1.00 96.25 191 ARG A O 1
ATOM 1456 N N . SER A 1 192 ? 10.320 -0.171 -2.965 1.00 97.38 192 SER A N 1
ATOM 1457 C CA . SER A 1 192 ? 9.074 0.247 -3.622 1.00 97.38 192 SER A CA 1
ATOM 1458 C C . SER A 1 192 ? 8.020 -0.863 -3.552 1.00 97.38 192 SER A C 1
ATOM 1460 O O . SER A 1 192 ? 6.888 -0.615 -3.135 1.00 97.38 192 SER A O 1
ATOM 1462 N N . THR A 1 193 ? 8.419 -2.110 -3.819 1.00 97.06 193 THR A N 1
ATOM 1463 C CA . THR A 1 193 ? 7.558 -3.299 -3.766 1.00 97.06 193 THR A CA 1
ATOM 1464 C C . THR A 1 193 ? 6.850 -3.458 -2.416 1.00 97.06 193 THR A C 1
ATOM 1466 O O . THR A 1 193 ? 5.674 -3.825 -2.357 1.00 97.06 193 THR A O 1
ATOM 1469 N N . CYS A 1 194 ? 7.529 -3.146 -1.304 1.00 95.69 194 CYS A N 1
ATOM 1470 C CA . CYS A 1 194 ? 6.957 -3.241 0.044 1.00 95.69 194 CYS A CA 1
ATOM 1471 C C . CYS A 1 194 ? 5.719 -2.346 0.249 1.00 95.69 194 CYS A C 1
ATOM 1473 O O . CYS A 1 194 ? 4.854 -2.704 1.049 1.00 95.69 194 CYS A O 1
ATOM 1475 N N . TYR A 1 195 ? 5.591 -1.231 -0.483 1.00 97.06 195 TYR A N 1
ATOM 1476 C CA . TYR A 1 195 ? 4.431 -0.332 -0.389 1.00 97.06 195 TYR A CA 1
ATOM 1477 C C . TYR A 1 195 ? 3.160 -0.909 -1.031 1.00 97.06 195 TYR A C 1
ATOM 1479 O O . TYR A 1 195 ? 2.053 -0.491 -0.680 1.00 97.06 195 TYR A O 1
ATOM 1487 N N . VAL A 1 196 ? 3.302 -1.879 -1.942 1.00 97.25 196 VAL A N 1
ATOM 1488 C CA . VAL A 1 196 ? 2.191 -2.482 -2.704 1.00 97.25 196 VAL A CA 1
ATOM 1489 C C . VAL A 1 196 ? 1.959 -3.962 -2.386 1.00 97.25 196 VAL A C 1
ATOM 1491 O O . VAL A 1 196 ? 0.879 -4.481 -2.661 1.00 97.25 196 VAL A O 1
ATOM 1494 N N . ALA A 1 197 ? 2.917 -4.649 -1.758 1.00 96.06 197 ALA A N 1
ATOM 1495 C CA . ALA A 1 197 ? 2.831 -6.085 -1.480 1.00 96.06 197 ALA A CA 1
ATOM 1496 C C . ALA A 1 197 ? 1.630 -6.469 -0.600 1.00 96.06 197 ALA A C 1
ATOM 1498 O O . ALA A 1 197 ? 0.880 -7.388 -0.934 1.00 96.06 197 ALA A O 1
ATOM 1499 N N . THR A 1 198 ? 1.409 -5.754 0.506 1.00 95.00 198 THR A N 1
ATOM 1500 C CA . THR A 1 198 ? 0.267 -6.036 1.390 1.00 95.00 198 THR A CA 1
ATOM 1501 C C . THR A 1 198 ? -1.057 -5.626 0.752 1.00 95.00 198 THR A C 1
ATOM 1503 O O . THR A 1 198 ? -2.033 -6.355 0.901 1.00 95.00 198 THR A O 1
ATOM 1506 N N . LEU A 1 199 ? -1.091 -4.526 -0.011 1.00 96.31 199 LEU A N 1
ATOM 1507 C CA . LEU A 1 199 ? -2.257 -4.148 -0.817 1.00 96.31 199 LEU A CA 1
ATOM 1508 C C . LEU A 1 199 ? -2.657 -5.295 -1.753 1.00 96.31 199 LEU A C 1
ATOM 1510 O O . LEU A 1 199 ? -3.812 -5.721 -1.740 1.00 96.31 199 LEU A O 1
ATOM 1514 N N . CYS A 1 200 ? -1.696 -5.837 -2.508 1.00 96.62 200 CYS A N 1
ATOM 1515 C CA . CYS A 1 200 ? -1.934 -6.962 -3.409 1.00 96.62 200 CYS A CA 1
ATOM 1516 C C . CYS A 1 200 ? -2.441 -8.187 -2.645 1.00 96.62 200 CYS A C 1
ATOM 1518 O O . CYS A 1 200 ? -3.450 -8.773 -3.032 1.00 96.62 200 CYS A O 1
ATOM 1520 N N . ARG A 1 201 ? -1.817 -8.520 -1.507 1.00 95.06 201 ARG A N 1
ATOM 1521 C CA . ARG A 1 201 ? -2.260 -9.625 -0.647 1.00 95.06 201 ARG A CA 1
ATOM 1522 C C . ARG A 1 201 ? -3.698 -9.456 -0.165 1.00 95.06 201 ARG A C 1
ATOM 1524 O O . ARG A 1 201 ? -4.476 -10.401 -0.241 1.00 95.06 201 ARG A O 1
ATOM 1531 N N . LEU A 1 202 ? -4.050 -8.279 0.349 1.00 94.31 202 LEU A N 1
ATOM 1532 C CA . LEU A 1 202 ? -5.385 -8.005 0.885 1.00 94.31 202 LEU A CA 1
ATOM 1533 C C . LEU A 1 202 ? -6.452 -8.049 -0.213 1.00 94.31 202 LEU A C 1
ATOM 1535 O O . LEU A 1 202 ? -7.549 -8.541 0.025 1.00 94.31 202 LEU A O 1
ATOM 1539 N N . ARG A 1 203 ? -6.129 -7.573 -1.419 1.00 93.56 203 ARG A N 1
ATOM 1540 C CA . ARG A 1 203 ? -7.044 -7.576 -2.569 1.00 93.56 203 ARG A CA 1
ATOM 1541 C C . ARG A 1 203 ? -7.048 -8.894 -3.352 1.00 93.56 203 ARG A C 1
ATOM 1543 O O . ARG A 1 203 ? -7.869 -9.046 -4.249 1.00 93.56 203 ARG A O 1
ATOM 1550 N N . GLY A 1 204 ? -6.146 -9.829 -3.047 1.00 93.94 204 GLY A N 1
ATOM 1551 C CA . GLY A 1 204 ? -5.951 -11.046 -3.839 1.00 93.94 204 GLY A CA 1
ATOM 1552 C C . GLY A 1 204 ? -5.410 -10.779 -5.250 1.00 93.94 204 GLY A C 1
ATOM 1553 O O . GLY A 1 204 ? -5.650 -11.575 -6.155 1.00 93.94 204 GLY A O 1
ATOM 1554 N N . ALA A 1 205 ? -4.714 -9.657 -5.452 1.00 95.44 205 ALA A N 1
ATOM 1555 C CA . ALA A 1 205 ? -4.121 -9.290 -6.731 1.00 95.44 205 ALA A CA 1
ATOM 1556 C C . ALA A 1 205 ? -2.742 -9.937 -6.912 1.00 95.44 205 ALA A C 1
ATOM 1558 O O . ALA A 1 205 ? -1.979 -10.074 -5.959 1.00 95.44 205 ALA A O 1
ATOM 1559 N N . ARG A 1 206 ? -2.390 -10.295 -8.146 1.00 96.62 206 ARG A N 1
ATOM 1560 C CA . ARG A 1 206 ? -1.062 -10.803 -8.504 1.00 96.62 206 ARG A CA 1
ATOM 1561 C C . ARG A 1 206 ? -0.056 -9.657 -8.551 1.00 96.62 206 ARG A C 1
ATOM 1563 O O . ARG A 1 206 ? -0.242 -8.705 -9.305 1.00 96.62 206 ARG A O 1
ATOM 1570 N N . LEU A 1 207 ? 1.027 -9.791 -7.798 1.00 97.69 207 LEU A N 1
ATOM 1571 C CA . LEU A 1 207 ? 2.183 -8.904 -7.838 1.00 97.69 207 LEU A CA 1
ATOM 1572 C C . LEU A 1 207 ? 3.316 -9.601 -8.590 1.00 97.69 207 LEU A C 1
ATOM 1574 O O . LEU A 1 207 ? 3.901 -10.562 -8.091 1.00 97.69 207 LEU A O 1
ATOM 1578 N N . ILE A 1 208 ? 3.605 -9.130 -9.800 1.00 97.81 208 ILE A N 1
ATOM 1579 C CA . ILE A 1 208 ? 4.616 -9.713 -10.681 1.00 97.81 208 ILE A CA 1
ATOM 1580 C C . ILE A 1 208 ? 5.867 -8.835 -10.632 1.00 97.81 208 ILE A C 1
ATOM 1582 O O . ILE A 1 208 ? 5.870 -7.723 -11.149 1.00 97.81 208 ILE A O 1
ATOM 1586 N N . CYS A 1 209 ? 6.936 -9.341 -10.030 1.00 97.81 209 CYS A N 1
ATOM 1587 C CA . CYS A 1 209 ? 8.206 -8.629 -9.907 1.00 97.81 209 CYS A CA 1
ATOM 1588 C C . CYS A 1 209 ? 9.188 -9.137 -10.965 1.00 97.81 209 CYS A C 1
ATOM 1590 O O . CYS A 1 209 ? 9.500 -10.334 -11.007 1.00 97.81 209 CYS A O 1
ATOM 1592 N N . VAL A 1 210 ? 9.657 -8.232 -11.820 1.00 98.44 210 VAL A N 1
ATOM 1593 C CA . VAL A 1 210 ? 10.565 -8.506 -12.934 1.00 98.44 210 VAL A CA 1
ATOM 1594 C C . VAL A 1 210 ? 11.897 -7.820 -12.672 1.00 98.44 210 VAL A C 1
ATOM 1596 O O . VAL A 1 210 ? 12.000 -6.597 -12.695 1.00 98.44 210 VAL A O 1
ATOM 1599 N N . ASP A 1 211 ? 12.935 -8.618 -12.477 1.00 97.69 211 ASP A N 1
ATOM 1600 C CA . ASP A 1 211 ? 14.302 -8.131 -12.322 1.00 97.69 211 ASP A CA 1
ATOM 1601 C C . ASP A 1 211 ? 15.257 -9.259 -12.732 1.00 97.69 211 ASP A C 1
ATOM 1603 O O . ASP A 1 211 ? 14.934 -10.436 -12.595 1.00 97.69 211 ASP A O 1
ATOM 1607 N N . HIS A 1 212 ? 16.434 -8.948 -13.262 1.00 94.81 212 HIS A N 1
ATOM 1608 C CA . HIS A 1 212 ? 17.440 -9.971 -13.558 1.00 94.81 212 HIS A CA 1
ATOM 1609 C C . HIS A 1 212 ? 18.469 -10.135 -12.426 1.00 94.81 212 HIS A C 1
ATOM 1611 O O . HIS A 1 212 ? 19.249 -11.093 -12.455 1.00 94.81 212 HIS A O 1
ATOM 1617 N N . TRP A 1 213 ? 18.466 -9.227 -11.442 1.00 94.69 213 TRP A N 1
ATOM 1618 C CA . TRP A 1 213 ? 19.372 -9.147 -10.293 1.00 94.69 213 TRP A CA 1
ATOM 1619 C C . TRP A 1 213 ? 20.850 -9.259 -10.687 1.00 94.69 213 TRP A C 1
ATOM 1621 O O . TRP A 1 213 ? 21.639 -9.937 -10.034 1.00 94.69 213 TRP A O 1
ATOM 1631 N N . ALA A 1 214 ? 21.223 -8.613 -11.795 1.00 92.38 214 ALA A N 1
ATOM 1632 C CA . ALA A 1 214 ? 22.602 -8.598 -12.300 1.00 92.38 214 ALA A CA 1
ATOM 1633 C C . ALA A 1 214 ? 23.192 -7.180 -12.406 1.00 92.38 214 ALA A C 1
ATOM 1635 O O . ALA A 1 214 ? 24.192 -6.988 -13.091 1.00 92.38 214 ALA A O 1
ATOM 1636 N N . GLY A 1 215 ? 22.573 -6.205 -11.733 1.00 88.12 215 GLY A N 1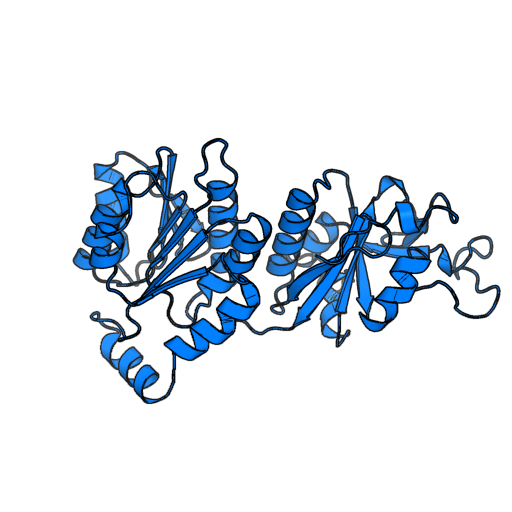
ATOM 1637 C CA . GLY A 1 215 ? 22.998 -4.803 -11.711 1.00 88.12 215 GLY A CA 1
ATOM 1638 C C . GLY A 1 215 ? 22.279 -3.967 -12.765 1.00 88.12 215 GLY A C 1
ATOM 1639 O O . GLY A 1 215 ? 21.229 -4.372 -13.252 1.00 88.12 215 GLY A O 1
ATOM 1640 N N . SER A 1 216 ? 22.852 -2.820 -13.120 1.00 85.19 216 SER A N 1
ATOM 1641 C CA . SER A 1 216 ? 22.385 -1.995 -14.242 1.00 85.19 216 SER A CA 1
ATOM 1642 C C . SER A 1 216 ? 23.388 -2.053 -15.393 1.00 85.19 216 SER A C 1
ATOM 1644 O O . SER A 1 216 ? 24.527 -2.460 -15.201 1.00 85.19 216 SER A O 1
ATOM 1646 N N . SER A 1 217 ? 22.977 -1.645 -16.590 1.00 83.31 217 SER A N 1
ATOM 1647 C CA . SER A 1 217 ? 23.872 -1.401 -17.727 1.00 83.31 217 SER A CA 1
ATOM 1648 C C . SER A 1 217 ? 24.128 0.086 -17.992 1.00 83.31 217 SER A C 1
ATOM 1650 O O . SER A 1 217 ? 24.841 0.404 -18.942 1.00 83.31 217 SER A O 1
ATOM 1652 N N . ASP A 1 218 ? 23.541 0.973 -17.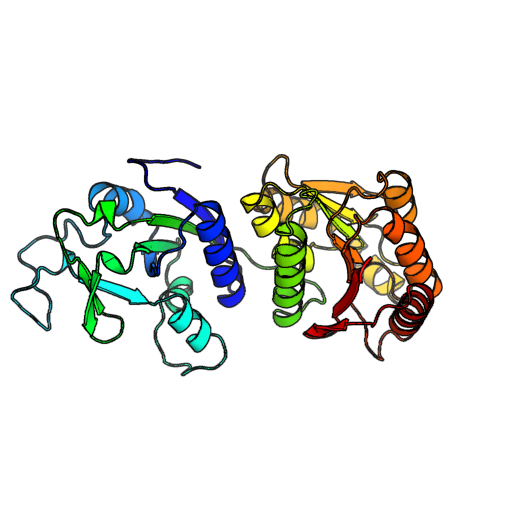186 1.00 84.00 218 ASP A N 1
ATOM 1653 C CA . ASP A 1 218 ? 23.672 2.425 -17.320 1.00 84.00 218 ASP A CA 1
ATOM 1654 C C . ASP A 1 218 ? 24.866 2.982 -16.517 1.00 84.00 218 ASP A C 1
ATOM 1656 O O . ASP A 1 218 ? 25.768 2.254 -16.085 1.00 84.00 218 ASP A O 1
ATOM 1660 N N . SER A 1 219 ? 24.887 4.300 -16.305 1.00 81.88 219 SER A N 1
ATOM 1661 C CA . SER A 1 219 ? 25.924 5.003 -15.542 1.00 81.88 219 SER A CA 1
ATOM 1662 C C . SER A 1 219 ? 26.133 4.488 -14.107 1.00 81.88 219 SER A C 1
ATOM 1664 O O . SER A 1 219 ? 27.177 4.778 -13.518 1.00 81.88 219 SER A O 1
ATOM 1666 N N . HIS A 1 220 ? 25.202 3.709 -13.549 1.00 84.81 220 HIS A N 1
ATOM 1667 C CA . HIS A 1 220 ? 25.278 3.130 -12.206 1.00 84.81 220 HIS A CA 1
ATOM 1668 C C . HIS A 1 220 ? 25.849 1.703 -12.167 1.00 84.81 220 HIS A C 1
ATOM 1670 O O . HIS A 1 220 ? 26.045 1.171 -11.072 1.00 84.81 220 HIS A O 1
ATOM 1676 N N . ASP A 1 221 ? 26.163 1.083 -13.315 1.00 86.56 221 ASP A N 1
ATOM 1677 C CA . ASP A 1 221 ? 26.650 -0.308 -13.420 1.00 86.56 221 ASP A CA 1
ATOM 1678 C C . ASP A 1 221 ? 27.755 -0.634 -12.403 1.00 86.56 221 ASP A C 1
ATOM 1680 O O . ASP A 1 221 ? 27.660 -1.604 -11.650 1.00 86.56 221 ASP A O 1
ATOM 1684 N N . ARG A 1 222 ? 28.778 0.226 -12.304 1.00 88.12 222 ARG A N 1
ATOM 1685 C CA . ARG A 1 222 ? 29.891 0.020 -11.368 1.00 88.12 222 ARG A CA 1
ATOM 1686 C C . ARG A 1 222 ? 29.427 -0.040 -9.910 1.00 88.12 222 ARG A C 1
ATOM 1688 O O . ARG A 1 222 ? 29.833 -0.948 -9.191 1.00 88.12 222 ARG A O 1
ATOM 1695 N N . ALA A 1 223 ? 28.609 0.918 -9.478 1.00 87.25 223 ALA A N 1
ATOM 1696 C CA . ALA A 1 223 ? 28.151 0.996 -8.093 1.00 87.25 223 ALA A CA 1
ATOM 1697 C C . ALA A 1 223 ? 27.280 -0.215 -7.730 1.00 87.25 223 ALA A C 1
ATOM 1699 O O . ALA A 1 223 ? 27.444 -0.797 -6.659 1.00 87.25 223 ALA A O 1
ATOM 1700 N N . TYR A 1 224 ? 26.404 -0.648 -8.642 1.00 88.06 224 TYR A N 1
ATOM 1701 C CA . TYR A 1 224 ? 25.581 -1.834 -8.412 1.00 88.06 224 TYR A CA 1
ATOM 1702 C C . TYR A 1 224 ? 26.391 -3.128 -8.392 1.00 88.06 224 TYR A C 1
ATOM 1704 O O . TYR A 1 224 ? 26.104 -3.994 -7.568 1.00 88.06 224 TYR A O 1
ATOM 1712 N N . ARG A 1 225 ? 27.425 -3.263 -9.232 1.00 90.06 225 ARG A N 1
ATOM 1713 C CA . ARG A 1 225 ? 28.336 -4.419 -9.177 1.00 90.06 225 ARG A CA 1
ATOM 1714 C C . ARG A 1 225 ? 29.067 -4.508 -7.843 1.00 90.06 225 ARG A C 1
ATOM 1716 O O . ARG A 1 225 ? 29.083 -5.575 -7.244 1.00 90.06 225 ARG A O 1
ATOM 1723 N N . GLU A 1 226 ? 29.585 -3.386 -7.344 1.00 90.69 226 GLU A N 1
ATOM 1724 C CA . GLU A 1 226 ? 30.238 -3.335 -6.028 1.00 90.69 226 GLU A CA 1
ATOM 1725 C C . GLU A 1 226 ? 29.281 -3.782 -4.899 1.00 90.69 226 GLU A C 1
ATOM 1727 O O . GLU A 1 226 ? 29.700 -4.475 -3.973 1.00 90.69 226 GLU A O 1
ATOM 1732 N N . MET A 1 227 ? 27.984 -3.458 -4.988 1.00 90.50 227 MET A N 1
ATOM 1733 C CA . MET A 1 227 ? 26.973 -3.937 -4.032 1.00 90.50 227 MET A CA 1
ATOM 1734 C C . MET A 1 227 ? 26.653 -5.430 -4.188 1.00 90.50 227 MET A C 1
ATOM 1736 O O . MET A 1 227 ? 26.509 -6.124 -3.183 1.00 90.50 227 MET A O 1
ATOM 1740 N N . LEU A 1 228 ? 26.544 -5.928 -5.423 1.00 91.62 228 LEU A N 1
ATOM 1741 C CA . LEU A 1 228 ? 26.265 -7.342 -5.713 1.00 91.62 228 LEU A CA 1
ATOM 1742 C C . LEU A 1 228 ? 27.395 -8.265 -5.247 1.00 91.62 228 LEU A C 1
ATOM 1744 O O . LEU A 1 228 ? 27.123 -9.361 -4.766 1.00 91.62 228 LEU A O 1
ATOM 1748 N N . ASP A 1 229 ? 28.647 -7.811 -5.327 1.00 91.94 229 ASP A N 1
ATOM 1749 C CA . ASP A 1 229 ? 29.804 -8.554 -4.813 1.00 91.94 229 ASP A CA 1
ATOM 1750 C C . ASP A 1 229 ? 29.776 -8.685 -3.279 1.00 91.94 229 ASP A C 1
ATOM 1752 O O . ASP A 1 229 ? 30.329 -9.632 -2.714 1.00 91.94 229 ASP A O 1
ATOM 1756 N N . ALA A 1 230 ? 29.124 -7.742 -2.593 1.00 93.19 230 ALA A N 1
ATOM 1757 C CA . ALA A 1 230 ? 29.059 -7.688 -1.137 1.00 93.19 230 ALA A CA 1
ATOM 1758 C C . ALA A 1 230 ? 27.782 -8.308 -0.543 1.00 93.19 230 ALA A C 1
ATOM 1760 O O . ALA A 1 230 ? 27.748 -8.571 0.663 1.00 93.19 230 ALA A O 1
ATOM 1761 N N . ARG A 1 231 ? 26.718 -8.499 -1.338 1.00 93.81 231 ARG A N 1
ATOM 1762 C CA . ARG A 1 231 ? 25.367 -8.735 -0.808 1.00 93.81 231 ARG A CA 1
ATOM 1763 C C . ARG A 1 231 ? 24.493 -9.600 -1.721 1.00 93.81 231 ARG A C 1
ATOM 1765 O O . ARG A 1 231 ? 24.436 -9.409 -2.930 1.00 93.81 231 ARG A O 1
ATOM 1772 N N . ASP A 1 232 ? 23.731 -10.512 -1.115 1.00 94.56 232 ASP A N 1
ATOM 1773 C CA . ASP A 1 232 ? 22.726 -11.344 -1.796 1.00 94.56 232 ASP A CA 1
ATOM 1774 C C . ASP A 1 232 ? 21.416 -10.561 -1.999 1.00 94.56 232 ASP A C 1
ATOM 1776 O O . ASP A 1 232 ? 20.443 -10.736 -1.262 1.00 94.56 232 ASP A O 1
ATOM 1780 N N . ILE A 1 233 ? 21.408 -9.661 -2.988 1.00 95.25 233 ILE A N 1
ATOM 1781 C CA . ILE A 1 233 ? 20.276 -8.759 -3.268 1.00 95.25 233 ILE A CA 1
ATOM 1782 C C . ILE A 1 233 ? 18.988 -9.542 -3.573 1.00 95.25 233 ILE A C 1
ATOM 1784 O O . ILE A 1 233 ? 17.942 -9.268 -2.985 1.00 95.25 233 ILE A O 1
ATOM 1788 N N . GLU A 1 234 ? 19.057 -10.548 -4.450 1.00 95.25 234 GLU A N 1
ATOM 1789 C CA . GLU A 1 234 ? 17.897 -11.366 -4.837 1.00 95.25 234 GLU A CA 1
ATOM 1790 C C . GLU A 1 234 ? 17.337 -12.157 -3.646 1.00 95.25 234 GLU A C 1
ATOM 1792 O O . GLU A 1 234 ? 16.120 -12.229 -3.447 1.00 95.25 234 GLU A O 1
ATOM 1797 N N . GLY A 1 235 ? 18.205 -12.766 -2.833 1.00 94.50 235 GLY A N 1
ATOM 1798 C CA . GLY A 1 235 ? 17.763 -13.501 -1.658 1.00 94.50 235 GLY A CA 1
ATOM 1799 C C . GLY A 1 235 ? 17.190 -12.594 -0.571 1.00 94.50 235 GLY A C 1
ATOM 1800 O O . GLY A 1 235 ? 16.214 -12.981 0.074 1.00 94.50 235 GLY A O 1
ATOM 1801 N N . GLU A 1 236 ? 17.727 -11.387 -0.375 1.00 94.06 236 GLU A N 1
ATOM 1802 C CA . GLU A 1 236 ? 17.147 -10.391 0.539 1.00 94.06 236 GLU A CA 1
ATOM 1803 C C . GLU A 1 236 ? 15.770 -9.920 0.081 1.00 94.06 236 GLU A C 1
ATOM 1805 O O . GLU A 1 236 ? 14.826 -9.925 0.878 1.00 94.06 236 GLU A O 1
ATOM 1810 N N . PHE A 1 237 ? 15.630 -9.610 -1.208 1.00 94.69 237 PHE A N 1
ATOM 1811 C CA . PHE A 1 237 ? 14.347 -9.298 -1.823 1.00 94.69 237 PHE A CA 1
ATOM 1812 C C . PHE A 1 237 ? 13.325 -10.418 -1.560 1.00 94.69 237 PHE A C 1
ATOM 1814 O O . PHE A 1 237 ? 12.241 -10.179 -1.022 1.00 94.69 237 PHE A O 1
ATOM 1821 N N . ARG A 1 238 ? 13.691 -11.676 -1.851 1.00 92.69 238 ARG A N 1
ATOM 1822 C CA . ARG A 1 238 ? 12.815 -12.842 -1.642 1.00 92.69 238 ARG A CA 1
ATOM 1823 C C . ARG A 1 238 ? 12.389 -13.016 -0.191 1.00 92.69 238 ARG A C 1
ATOM 1825 O O . ARG A 1 238 ? 11.210 -13.275 0.058 1.00 92.69 238 ARG A O 1
ATOM 1832 N N . ARG A 1 239 ? 13.326 -12.904 0.756 1.00 89.75 239 ARG A N 1
ATOM 1833 C CA . ARG A 1 239 ? 13.042 -13.056 2.194 1.00 89.75 239 ARG A CA 1
ATOM 1834 C C . ARG A 1 239 ? 12.041 -12.006 2.667 1.00 89.75 239 ARG A C 1
ATOM 1836 O O . ARG A 1 239 ? 11.073 -12.361 3.339 1.00 89.75 239 ARG A O 1
ATOM 1843 N N . THR A 1 240 ? 12.237 -10.754 2.257 1.00 89.19 240 THR A N 1
ATOM 1844 C CA . THR A 1 240 ? 11.337 -9.647 2.590 1.00 89.19 240 THR A CA 1
ATOM 1845 C C . THR A 1 240 ? 9.948 -9.891 2.000 1.00 89.19 240 THR A C 1
ATOM 1847 O O . THR A 1 240 ? 8.973 -10.006 2.743 1.00 89.19 240 THR A O 1
ATOM 1850 N N . LEU A 1 241 ? 9.838 -10.068 0.680 1.00 90.06 241 LEU A N 1
ATOM 1851 C CA . LEU A 1 241 ? 8.540 -10.059 -0.001 1.00 90.06 241 LEU A CA 1
ATOM 1852 C C . LEU A 1 241 ? 7.703 -11.323 0.220 1.00 90.06 241 LEU A C 1
ATOM 1854 O O . LEU A 1 241 ? 6.480 -11.219 0.329 1.00 90.06 241 LEU A O 1
ATOM 1858 N N . THR A 1 242 ? 8.324 -12.498 0.370 1.00 83.62 242 THR A N 1
ATOM 1859 C CA . THR A 1 242 ? 7.586 -13.743 0.670 1.00 83.62 242 THR A CA 1
ATOM 1860 C C . THR A 1 242 ? 6.821 -13.621 1.988 1.00 83.62 242 THR A C 1
ATOM 1862 O O . THR A 1 242 ? 5.682 -14.072 2.099 1.00 83.62 242 THR A O 1
ATOM 1865 N N . SER A 1 243 ? 7.417 -12.950 2.980 1.00 79.56 243 SER A N 1
ATOM 1866 C CA . SER A 1 243 ? 6.784 -12.737 4.283 1.00 79.56 243 SER A CA 1
ATOM 1867 C C . SER A 1 243 ? 5.590 -11.771 4.240 1.00 79.56 243 SER A C 1
ATOM 1869 O O . SER A 1 243 ? 4.717 -11.844 5.105 1.00 79.56 243 SER A O 1
ATOM 1871 N N . LEU A 1 244 ? 5.534 -10.893 3.231 1.00 82.62 244 LEU A N 1
ATOM 1872 C CA . LEU A 1 244 ? 4.555 -9.810 3.114 1.00 82.62 244 LEU A CA 1
ATOM 1873 C C . LEU A 1 244 ? 3.388 -10.139 2.191 1.00 82.62 244 LEU A C 1
ATOM 1875 O O . LEU A 1 244 ? 2.237 -9.891 2.548 1.00 82.62 244 LEU A O 1
ATOM 1879 N N . ALA A 1 245 ? 3.691 -10.652 0.998 1.00 77.62 245 ALA A N 1
ATOM 1880 C CA . ALA A 1 245 ? 2.703 -10.934 -0.035 1.00 77.62 245 ALA A CA 1
ATOM 1881 C C . ALA A 1 245 ? 1.932 -12.232 0.258 1.00 77.62 245 ALA A C 1
ATOM 1883 O O . ALA A 1 245 ? 0.769 -12.353 -0.114 1.00 77.62 245 ALA A O 1
ATOM 1884 N N . GLY A 1 246 ? 2.537 -13.169 0.996 1.00 70.19 246 GLY A N 1
ATOM 1885 C CA . GLY A 1 246 ? 1.970 -14.496 1.216 1.00 70.19 246 GLY A CA 1
ATOM 1886 C C . GLY A 1 246 ? 2.061 -15.388 -0.027 1.00 70.19 246 GLY A C 1
ATOM 1887 O O . GLY A 1 246 ? 2.410 -14.950 -1.125 1.00 70.19 246 GLY A O 1
ATOM 1888 N N . GLU A 1 247 ? 1.776 -16.675 0.156 1.00 68.06 247 GLU A N 1
ATOM 1889 C CA . GLU A 1 247 ? 1.825 -17.655 -0.931 1.00 68.06 247 GLU A CA 1
ATOM 1890 C C . GLU A 1 247 ? 0.748 -17.362 -1.993 1.00 68.06 247 GLU A C 1
ATOM 1892 O O . GLU A 1 247 ? -0.399 -17.064 -1.666 1.00 68.06 247 GLU A O 1
ATOM 1897 N N . GLY A 1 248 ? 1.119 -17.440 -3.276 1.00 72.56 248 GLY A N 1
ATOM 1898 C CA . GLY A 1 248 ? 0.197 -17.298 -4.415 1.00 72.56 248 GLY A CA 1
ATOM 1899 C C . GLY A 1 248 ? -0.065 -15.867 -4.908 1.00 72.56 248 GLY A C 1
ATOM 1900 O O . GLY A 1 248 ? -0.652 -15.705 -5.974 1.00 72.56 248 GLY A O 1
ATOM 1901 N N . VAL A 1 249 ? 0.394 -14.843 -4.182 1.00 85.88 249 VAL A N 1
ATOM 1902 C CA . VAL A 1 249 ? 0.259 -13.420 -4.562 1.00 85.88 249 VAL A CA 1
ATOM 1903 C C . VAL A 1 249 ? 1.477 -12.938 -5.353 1.00 85.88 249 VAL A C 1
ATOM 1905 O O . VAL A 1 249 ? 1.332 -12.214 -6.335 1.00 85.88 249 VAL A O 1
ATOM 1908 N N . LEU A 1 250 ? 2.676 -13.348 -4.933 1.00 92.56 250 LEU A N 1
ATOM 1909 C CA . LEU A 1 250 ? 3.949 -12.920 -5.510 1.00 92.56 250 LEU A CA 1
ATOM 1910 C C . LEU A 1 250 ? 4.405 -13.854 -6.637 1.00 92.56 250 LEU A C 1
ATOM 1912 O O . LEU A 1 250 ? 4.610 -15.048 -6.420 1.00 92.56 250 LEU A O 1
ATOM 1916 N N . GLU A 1 251 ? 4.644 -13.294 -7.819 1.00 94.06 251 GLU A N 1
ATOM 1917 C CA . GLU A 1 251 ? 5.259 -13.975 -8.957 1.00 94.06 251 GLU A CA 1
ATOM 1918 C C . GLU A 1 251 ? 6.612 -13.335 -9.271 1.00 94.06 251 GLU A C 1
ATOM 1920 O O . GLU A 1 251 ? 6.688 -12.167 -9.645 1.00 94.06 251 GLU A O 1
ATOM 1925 N N . LEU A 1 252 ? 7.694 -14.104 -9.138 1.00 94.56 252 LEU A N 1
ATOM 1926 C CA . LEU A 1 252 ? 9.050 -13.619 -9.398 1.00 94.56 252 LEU A CA 1
ATOM 1927 C C . LEU A 1 252 ? 9.534 -14.062 -10.771 1.00 94.56 252 LEU A C 1
ATOM 1929 O O . LEU A 1 252 ? 9.625 -15.260 -11.042 1.00 94.56 252 LEU A O 1
ATOM 1933 N N . ARG A 1 253 ? 9.916 -13.100 -11.609 1.00 95.94 253 ARG A N 1
ATOM 1934 C CA . ARG A 1 253 ? 10.489 -13.345 -12.933 1.00 95.94 253 ARG A CA 1
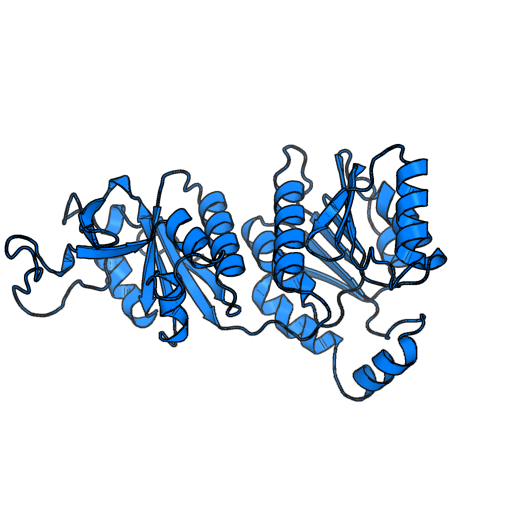ATOM 1935 C C . ARG A 1 253 ? 11.933 -12.867 -12.966 1.00 95.94 253 ARG A C 1
ATOM 1937 O O . ARG A 1 253 ? 12.189 -11.683 -13.163 1.00 95.94 253 ARG A O 1
ATOM 1944 N N . ARG A 1 254 ? 12.872 -13.808 -12.803 1.00 96.56 254 ARG A N 1
ATOM 1945 C CA . ARG A 1 254 ? 14.312 -13.545 -12.950 1.00 96.56 254 ARG A CA 1
ATOM 1946 C C . ARG A 1 254 ? 14.701 -13.413 -14.423 1.00 96.56 254 ARG A C 1
ATOM 1948 O O . ARG A 1 254 ? 15.239 -14.354 -15.006 1.00 96.56 254 ARG A O 1
ATOM 1955 N N . GLN A 1 255 ? 14.342 -12.299 -15.045 1.00 96.31 255 GLN A N 1
ATOM 1956 C CA . GLN A 1 255 ? 14.434 -12.087 -16.491 1.00 96.31 255 GLN A CA 1
ATOM 1957 C C . GLN A 1 255 ? 14.663 -10.611 -16.807 1.00 96.31 255 GLN A C 1
ATOM 1959 O O . GLN A 1 255 ? 14.420 -9.738 -15.976 1.00 96.31 255 GLN A O 1
ATOM 1964 N N . ARG A 1 256 ? 15.105 -10.322 -18.034 1.00 96.94 256 ARG A N 1
ATOM 1965 C CA . ARG A 1 256 ? 15.121 -8.942 -18.528 1.00 96.94 256 ARG A CA 1
ATOM 1966 C C . ARG A 1 256 ? 13.694 -8.471 -18.805 1.00 96.94 256 ARG A C 1
ATOM 1968 O O . ARG A 1 256 ? 12.839 -9.265 -19.197 1.00 96.94 256 ARG A O 1
ATOM 1975 N N . SER A 1 257 ? 13.466 -7.166 -18.673 1.00 98.00 257 SER A N 1
ATOM 1976 C CA . SER A 1 257 ? 12.149 -6.543 -18.851 1.00 98.00 257 SER A CA 1
ATOM 1977 C C . SER A 1 257 ? 11.457 -6.946 -20.163 1.00 98.00 257 SER A C 1
ATOM 1979 O O . SER A 1 257 ? 10.347 -7.478 -20.140 1.00 98.00 257 SER A O 1
ATOM 1981 N N . LEU A 1 258 ? 12.143 -6.802 -21.304 1.00 98.31 258 LEU A N 1
ATOM 1982 C CA . LEU A 1 258 ? 11.569 -7.107 -22.622 1.00 98.31 258 LEU A CA 1
ATOM 1983 C C . LEU A 1 258 ? 11.197 -8.590 -22.796 1.00 98.31 258 LEU A C 1
ATOM 1985 O O . LEU A 1 258 ? 10.205 -8.908 -23.451 1.00 98.31 258 LEU A O 1
ATOM 1989 N N . GLU A 1 259 ? 11.961 -9.504 -22.193 1.00 98.19 259 GLU A N 1
ATOM 1990 C CA . GLU A 1 259 ? 11.671 -10.945 -22.219 1.00 98.19 259 GLU A CA 1
ATOM 1991 C C . GLU A 1 259 ? 10.405 -11.253 -21.409 1.00 98.19 259 GLU A C 1
ATOM 1993 O O . GLU A 1 259 ? 9.512 -11.966 -21.878 1.00 98.19 259 GLU A O 1
ATOM 1998 N N . ALA A 1 260 ? 10.290 -10.662 -20.217 1.00 98.19 260 ALA A N 1
ATOM 1999 C CA . ALA A 1 260 ? 9.119 -10.813 -19.363 1.00 98.19 260 ALA A CA 1
ATOM 2000 C C . ALA A 1 260 ? 7.860 -10.201 -19.999 1.00 98.19 260 ALA A C 1
ATOM 2002 O O . ALA A 1 260 ? 6.787 -10.810 -19.927 1.00 98.19 260 ALA A O 1
ATOM 2003 N N . ALA A 1 261 ? 7.989 -9.043 -20.657 1.00 98.56 261 ALA A N 1
ATOM 2004 C CA . ALA A 1 261 ? 6.912 -8.403 -21.404 1.00 98.56 261 ALA A CA 1
ATOM 2005 C C . ALA A 1 261 ? 6.453 -9.282 -22.577 1.00 98.56 261 ALA A C 1
ATOM 2007 O O . ALA A 1 261 ? 5.253 -9.492 -22.764 1.00 98.56 261 ALA A O 1
ATOM 2008 N N . ALA A 1 262 ? 7.384 -9.859 -23.345 1.00 98.31 262 ALA A N 1
ATOM 2009 C CA . ALA A 1 262 ? 7.061 -10.749 -24.461 1.00 98.31 262 ALA A CA 1
ATOM 2010 C C . ALA A 1 262 ? 6.246 -11.979 -24.018 1.00 98.31 262 ALA A C 1
ATOM 2012 O O . ALA A 1 262 ? 5.314 -12.376 -24.716 1.00 98.31 262 ALA A O 1
ATOM 2013 N N . ALA A 1 263 ? 6.545 -12.530 -22.838 1.00 97.38 263 ALA A N 1
ATOM 2014 C CA . ALA A 1 263 ? 5.813 -13.650 -22.246 1.00 97.38 263 ALA A CA 1
ATOM 2015 C C . ALA A 1 263 ? 4.491 -13.249 -21.559 1.00 97.38 263 ALA A C 1
ATOM 2017 O O . ALA A 1 263 ? 3.711 -14.121 -21.171 1.00 97.38 263 ALA A O 1
ATOM 2018 N N . MET A 1 264 ? 4.227 -11.952 -21.368 1.00 98.19 264 MET A N 1
ATOM 2019 C CA . MET A 1 264 ? 2.990 -11.475 -20.751 1.00 98.19 264 MET A CA 1
ATOM 2020 C C . MET A 1 264 ? 1.846 -11.417 -21.779 1.00 98.19 264 MET A C 1
ATOM 2022 O O . MET A 1 264 ? 2.053 -10.892 -22.882 1.00 98.19 264 MET A O 1
ATOM 2026 N N . PRO A 1 265 ? 0.633 -11.907 -21.453 1.00 98.12 265 PRO A N 1
ATOM 2027 C CA . PRO A 1 265 ? -0.533 -11.728 -22.312 1.00 98.12 265 PRO A CA 1
ATOM 2028 C C . PRO A 1 265 ? -0.885 -10.247 -22.525 1.00 98.12 265 PRO A C 1
ATOM 2030 O O . PRO A 1 265 ? -0.525 -9.377 -21.734 1.00 98.12 265 PRO A O 1
ATOM 2033 N N . ALA A 1 266 ? -1.567 -9.950 -23.630 1.00 98.19 266 ALA A N 1
ATOM 2034 C CA . ALA A 1 266 ? -2.097 -8.611 -23.871 1.00 98.19 266 ALA A CA 1
ATOM 2035 C C . ALA A 1 266 ? -3.276 -8.315 -22.929 1.00 98.19 266 ALA A C 1
ATOM 2037 O O . ALA A 1 266 ? -4.015 -9.232 -22.567 1.00 98.19 266 ALA A O 1
ATOM 2038 N N . GLU A 1 267 ? -3.454 -7.045 -22.564 1.00 97.88 267 GLU A N 1
ATOM 2039 C CA . GLU A 1 267 ? -4.569 -6.559 -21.731 1.00 97.88 267 GLU A CA 1
ATOM 2040 C C . GLU A 1 267 ? -4.808 -7.341 -20.416 1.00 97.88 267 GLU A C 1
ATOM 2042 O O . GLU A 1 267 ? -5.944 -7.473 -19.941 1.00 97.88 267 GLU A O 1
ATOM 2047 N N . SER A 1 268 ? -3.738 -7.880 -19.823 1.00 98.00 268 SER A N 1
ATOM 2048 C CA . SER A 1 268 ? -3.800 -8.765 -18.656 1.00 98.00 268 SER A CA 1
ATOM 2049 C C . SER A 1 268 ? -3.348 -8.131 -17.344 1.00 98.00 268 SER A C 1
ATOM 2051 O O . SER A 1 268 ? -3.400 -8.811 -16.321 1.00 98.00 268 SER A O 1
ATOM 2053 N N . VAL A 1 269 ? -2.870 -6.884 -17.356 1.00 98.19 269 VAL A N 1
ATOM 2054 C CA . VAL A 1 269 ? -2.392 -6.192 -16.147 1.00 98.19 269 VAL A CA 1
ATOM 2055 C C . VAL A 1 269 ? -3.044 -4.817 -15.992 1.00 98.19 269 VAL A C 1
ATOM 2057 O O . VAL A 1 269 ? -3.367 -4.155 -16.976 1.00 98.19 269 VAL A O 1
ATOM 2060 N N . ASP A 1 270 ? -3.257 -4.405 -14.747 1.00 98.62 270 ASP A N 1
ATOM 2061 C CA . ASP A 1 270 ? -3.897 -3.141 -14.363 1.00 98.62 270 ASP A CA 1
ATOM 2062 C C . ASP A 1 270 ? -2.898 -1.994 -14.252 1.00 98.62 270 ASP A C 1
ATOM 2064 O O . ASP A 1 270 ? -3.208 -0.848 -14.581 1.00 98.62 270 ASP A O 1
ATOM 2068 N N . LEU A 1 271 ? -1.693 -2.323 -13.789 1.00 98.75 271 LEU A N 1
ATOM 2069 C CA . LEU A 1 271 ? -0.600 -1.393 -13.561 1.00 98.75 271 LEU A CA 1
ATOM 2070 C C . LEU A 1 271 ? 0.725 -2.046 -13.954 1.00 98.75 271 LEU A C 1
ATOM 2072 O O . LEU A 1 271 ? 0.992 -3.191 -13.588 1.00 98.75 271 LEU A O 1
ATOM 2076 N N . VAL A 1 272 ? 1.567 -1.296 -14.655 1.00 98.88 272 VAL A N 1
ATOM 2077 C CA . VAL A 1 272 ? 2.990 -1.602 -14.819 1.00 98.88 272 VAL A CA 1
ATOM 2078 C C . VAL A 1 272 ? 3.780 -0.431 -14.250 1.00 98.88 272 VAL A C 1
ATOM 2080 O O . VAL A 1 272 ? 3.532 0.709 -14.633 1.00 98.88 272 VAL A O 1
ATOM 2083 N N . PHE A 1 273 ? 4.715 -0.714 -13.349 1.00 98.88 273 PHE A N 1
ATOM 2084 C CA . PHE A 1 273 ? 5.634 0.252 -12.761 1.00 98.88 273 PHE A CA 1
ATOM 2085 C C . PHE A 1 273 ? 7.059 -0.010 -13.260 1.00 98.88 273 PHE A C 1
ATOM 2087 O O . PHE A 1 273 ? 7.564 -1.120 -13.101 1.00 98.88 273 PHE A O 1
ATOM 2094 N N . LEU A 1 274 ? 7.682 0.985 -13.892 1.00 98.75 274 LEU A N 1
ATOM 2095 C CA . LEU A 1 274 ? 9.017 0.904 -14.485 1.00 98.75 274 LEU A CA 1
ATOM 2096 C C . LEU A 1 274 ? 10.041 1.672 -13.637 1.00 98.75 274 LEU A C 1
ATOM 2098 O O . LEU A 1 274 ? 9.914 2.884 -13.463 1.00 98.75 274 LEU A O 1
ATOM 2102 N N . ASP A 1 275 ? 11.060 0.963 -13.157 1.00 97.19 275 ASP A N 1
ATOM 2103 C CA . ASP A 1 275 ? 12.145 1.487 -12.314 1.00 97.19 275 ASP A CA 1
ATOM 2104 C C . ASP A 1 275 ? 13.462 0.708 -12.547 1.00 97.19 275 ASP A C 1
ATOM 2106 O O . ASP A 1 275 ? 14.151 0.268 -11.629 1.00 97.19 275 ASP A O 1
ATOM 2110 N N . GLY A 1 276 ? 13.756 0.410 -13.820 1.00 93.00 276 GLY A N 1
ATOM 2111 C CA . GLY A 1 276 ? 14.874 -0.454 -14.219 1.00 93.00 276 GLY A CA 1
ATOM 2112 C C . GLY A 1 276 ? 16.126 0.301 -14.674 1.00 93.00 276 GLY A C 1
ATOM 2113 O O . GLY A 1 276 ? 17.166 0.254 -14.023 1.00 93.00 276 GLY A O 1
ATOM 2114 N N . SER A 1 277 ? 16.052 0.930 -15.849 1.00 92.38 277 SER A N 1
ATOM 2115 C CA . SER A 1 277 ? 17.162 1.670 -16.467 1.00 92.38 277 SER A CA 1
ATOM 2116 C C . SER A 1 277 ? 16.836 3.155 -16.556 1.00 92.38 277 SER A C 1
ATOM 2118 O O . SER A 1 277 ? 15.674 3.531 -16.685 1.00 92.38 277 SER A O 1
ATOM 2120 N N . HIS A 1 278 ? 17.876 3.987 -16.570 1.00 93.56 278 HIS A N 1
ATOM 2121 C CA . HIS A 1 278 ? 17.759 5.436 -16.744 1.00 93.56 278 HIS A CA 1
ATOM 2122 C C . HIS A 1 278 ? 18.139 5.903 -18.161 1.00 93.56 278 HIS A C 1
ATOM 2124 O O . HIS A 1 278 ? 18.062 7.096 -18.475 1.00 93.56 278 HIS A O 1
ATOM 2130 N N . ASP A 1 279 ? 18.546 4.969 -19.028 1.00 94.44 279 ASP A N 1
ATOM 2131 C CA . ASP A 1 279 ? 18.906 5.246 -20.415 1.00 94.44 279 ASP A CA 1
ATOM 2132 C C . ASP A 1 279 ? 17.646 5.412 -21.268 1.00 94.44 279 ASP A C 1
ATOM 2134 O O . ASP A 1 279 ? 16.747 4.567 -21.267 1.00 94.44 279 ASP A O 1
ATOM 2138 N N . ARG A 1 280 ? 17.599 6.489 -22.057 1.00 96.69 280 ARG A N 1
ATOM 2139 C CA . ARG A 1 280 ? 16.436 6.853 -22.881 1.00 96.69 280 ARG A CA 1
ATOM 2140 C C . ARG A 1 280 ? 15.929 5.692 -23.733 1.00 96.69 280 ARG A C 1
ATOM 2142 O O . ARG A 1 280 ? 14.728 5.442 -23.787 1.00 96.69 280 ARG A O 1
ATOM 2149 N N . GLU A 1 281 ? 16.830 5.018 -24.440 1.00 97.19 281 GLU A N 1
ATOM 2150 C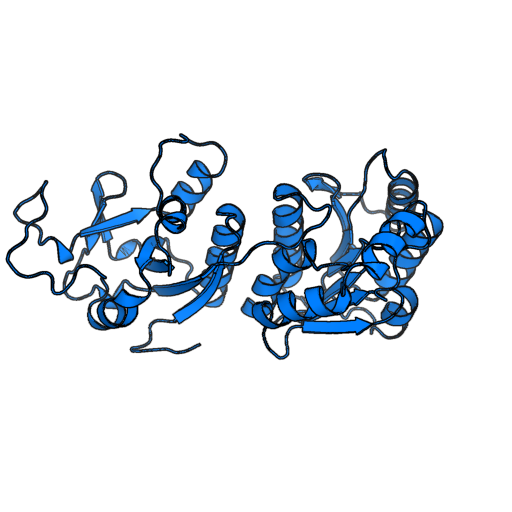 CA . GLU A 1 281 ? 16.483 3.948 -25.373 1.00 97.19 281 GLU A CA 1
ATOM 2151 C C . GLU A 1 281 ? 15.934 2.714 -24.644 1.00 97.19 281 GLU A C 1
ATOM 2153 O O . GLU A 1 281 ? 15.004 2.082 -25.142 1.00 97.19 281 GLU A O 1
ATOM 2158 N N . ALA A 1 282 ? 16.463 2.401 -23.457 1.00 96.25 282 ALA A N 1
ATOM 2159 C CA . ALA A 1 282 ? 15.983 1.295 -22.635 1.00 96.25 282 ALA A CA 1
ATOM 2160 C C . ALA A 1 282 ? 14.583 1.588 -22.075 1.00 96.25 282 ALA A C 1
ATOM 2162 O O . ALA A 1 282 ? 13.677 0.773 -22.240 1.00 96.25 282 ALA A O 1
ATOM 2163 N N . VAL A 1 283 ? 14.376 2.787 -21.516 1.00 97.88 283 VAL A N 1
ATOM 2164 C CA . VAL A 1 283 ? 13.069 3.224 -20.997 1.00 97.88 283 VAL A CA 1
ATOM 2165 C C . VAL A 1 283 ? 12.020 3.254 -22.110 1.00 97.88 283 VAL A C 1
ATOM 2167 O O . VAL A 1 283 ? 10.904 2.772 -21.925 1.00 97.88 283 VAL A O 1
ATOM 2170 N N . ALA A 1 284 ? 12.366 3.772 -23.292 1.00 98.50 284 ALA A N 1
ATOM 2171 C CA . ALA A 1 284 ? 11.457 3.786 -24.437 1.00 98.50 284 ALA A CA 1
ATOM 2172 C C . ALA A 1 284 ? 11.061 2.364 -24.872 1.00 98.50 284 ALA A C 1
ATOM 2174 O O . ALA A 1 284 ? 9.879 2.105 -25.108 1.00 98.50 284 ALA A O 1
ATOM 2175 N N . ALA A 1 285 ? 12.021 1.434 -24.923 1.00 98.44 285 ALA A N 1
ATOM 2176 C CA . ALA A 1 285 ? 11.751 0.038 -25.252 1.00 98.44 285 ALA A CA 1
ATOM 2177 C C . ALA A 1 285 ? 10.840 -0.638 -24.213 1.00 98.44 285 ALA A C 1
ATOM 2179 O O . ALA A 1 285 ? 9.926 -1.372 -24.592 1.00 98.44 285 ALA A O 1
ATOM 2180 N N . ASP A 1 286 ? 11.038 -0.361 -22.921 1.00 98.56 286 ASP A N 1
ATOM 2181 C CA . ASP A 1 286 ? 10.166 -0.863 -21.857 1.00 98.56 286 ASP A CA 1
ATOM 2182 C C . ASP A 1 286 ? 8.740 -0.323 -21.991 1.00 98.56 286 ASP A C 1
ATOM 2184 O O . ASP A 1 286 ? 7.780 -1.097 -21.965 1.00 98.56 286 ASP A O 1
ATOM 2188 N N . ILE A 1 287 ? 8.586 0.986 -22.208 1.00 98.69 287 ILE A N 1
ATOM 2189 C CA . ILE A 1 287 ? 7.275 1.611 -22.410 1.00 98.69 287 ILE A CA 1
ATOM 2190 C C . ILE A 1 287 ? 6.539 0.960 -23.592 1.00 98.69 287 ILE A C 1
ATOM 2192 O O . ILE A 1 287 ? 5.362 0.607 -23.475 1.00 98.69 287 ILE A O 1
ATOM 2196 N N . GLU A 1 288 ? 7.216 0.769 -24.726 1.00 98.31 288 GLU A N 1
ATOM 2197 C CA . GLU A 1 288 ? 6.627 0.141 -25.912 1.00 98.31 288 GLU A CA 1
ATOM 2198 C C . GLU A 1 288 ? 6.247 -1.328 -25.679 1.00 98.31 288 GLU A C 1
ATOM 2200 O O . GLU A 1 288 ? 5.173 -1.761 -26.109 1.00 98.31 288 GLU A O 1
ATOM 2205 N N . ALA A 1 289 ? 7.088 -2.089 -24.974 1.00 98.62 289 ALA A N 1
ATOM 2206 C CA . ALA A 1 289 ? 6.871 -3.511 -24.723 1.00 98.62 289 ALA A CA 1
ATOM 2207 C C . ALA A 1 289 ? 5.746 -3.780 -23.711 1.00 98.62 289 ALA A C 1
ATOM 2209 O O . ALA A 1 289 ? 4.967 -4.726 -23.887 1.00 98.62 289 ALA A O 1
ATOM 2210 N N . TRP A 1 290 ? 5.640 -2.953 -22.667 1.00 98.69 290 TRP A N 1
ATOM 2211 C CA . TRP A 1 290 ? 4.666 -3.133 -21.589 1.00 98.69 290 TRP A CA 1
ATOM 2212 C C . TRP A 1 290 ? 3.302 -2.513 -21.876 1.00 98.69 290 TRP A C 1
ATOM 2214 O O . TRP A 1 290 ? 2.293 -3.040 -21.404 1.00 98.69 290 TRP A O 1
ATOM 2224 N N . ARG A 1 291 ? 3.226 -1.466 -22.708 1.00 98.25 291 ARG A N 1
ATOM 2225 C CA . ARG A 1 291 ? 1.952 -0.848 -23.109 1.00 98.25 291 ARG A CA 1
ATOM 2226 C C . ARG A 1 291 ? 0.869 -1.850 -23.527 1.00 98.25 291 ARG A C 1
ATOM 2228 O O . ARG A 1 291 ? -0.209 -1.792 -22.947 1.00 98.25 291 ARG A O 1
ATOM 2235 N N . PRO A 1 292 ? 1.083 -2.764 -24.495 1.00 98.25 292 PRO A N 1
ATOM 2236 C CA . PRO A 1 292 ? 0.023 -3.673 -24.943 1.00 98.25 292 PRO A CA 1
ATOM 2237 C C . PRO A 1 292 ? -0.406 -4.694 -23.877 1.00 98.25 292 PRO A C 1
ATOM 2239 O O . PRO A 1 292 ? -1.361 -5.439 -24.089 1.00 98.25 292 PRO A O 1
ATOM 2242 N N . LYS A 1 293 ? 0.317 -4.785 -22.755 1.00 98.69 293 LYS A N 1
ATOM 2243 C CA . LYS A 1 293 ? 0.009 -5.702 -21.649 1.00 98.69 293 LYS A CA 1
ATOM 2244 C C . LYS A 1 293 ? -1.005 -5.093 -20.695 1.00 98.69 293 LYS A C 1
ATOM 2246 O O . LYS A 1 293 ? -1.752 -5.836 -20.061 1.00 98.69 293 LYS A O 1
ATOM 2251 N N . LEU A 1 294 ? -1.061 -3.765 -20.631 1.00 98.56 294 LEU A N 1
ATOM 2252 C CA . LEU A 1 294 ? -2.061 -3.043 -19.861 1.00 98.56 294 LEU A CA 1
ATOM 2253 C C . LEU A 1 294 ? -3.447 -3.278 -20.445 1.00 98.56 294 LEU A C 1
ATOM 2255 O O . LEU A 1 294 ? -3.637 -3.229 -21.662 1.00 98.56 294 LEU A O 1
ATOM 2259 N N . ARG A 1 295 ? -4.429 -3.524 -19.575 1.00 97.50 295 ARG A N 1
ATOM 2260 C CA . ARG A 1 295 ? -5.834 -3.432 -19.978 1.00 97.50 295 ARG A CA 1
ATOM 2261 C C . ARG A 1 295 ? -6.146 -2.009 -20.444 1.00 97.50 295 ARG A C 1
ATOM 2263 O O . ARG A 1 295 ? -5.458 -1.054 -20.082 1.00 97.50 295 ARG A O 1
ATOM 2270 N N . ARG A 1 296 ? -7.233 -1.853 -21.196 1.00 95.12 296 ARG A N 1
ATOM 2271 C CA . ARG A 1 296 ? -7.768 -0.529 -21.544 1.00 95.12 296 ARG A CA 1
ATOM 2272 C C . ARG A 1 296 ? -8.042 0.269 -20.269 1.00 95.12 296 ARG A C 1
ATOM 2274 O O . ARG A 1 296 ? -8.677 -0.255 -19.361 1.00 95.12 296 ARG A O 1
ATOM 2281 N N . GLY A 1 297 ? -7.569 1.512 -20.200 1.00 93.62 297 GLY A N 1
ATOM 2282 C CA . GLY A 1 297 ? -7.690 2.333 -18.994 1.00 93.62 297 GLY A CA 1
ATOM 2283 C C . GLY A 1 297 ? -6.690 1.991 -17.885 1.00 93.62 297 GLY A C 1
ATOM 2284 O O . GLY A 1 297 ? -6.627 2.738 -16.906 1.00 93.62 297 GLY A O 1
ATOM 2285 N N . GLY A 1 298 ? -5.886 0.935 -18.058 1.00 97.44 298 GLY A N 1
ATOM 2286 C CA . GLY A 1 298 ? -4.774 0.591 -17.182 1.00 97.44 298 GLY A CA 1
ATOM 2287 C C . GLY A 1 298 ? -3.697 1.675 -17.165 1.00 97.44 298 GLY A C 1
ATOM 2288 O O . GLY A 1 298 ? -3.690 2.612 -17.970 1.00 97.44 298 GLY A O 1
ATOM 2289 N N . VAL A 1 299 ? -2.780 1.555 -16.215 1.00 98.31 299 VAL A N 1
ATOM 2290 C CA . VAL A 1 299 ? -1.787 2.588 -15.931 1.00 98.31 299 VAL A CA 1
ATOM 2291 C C . VAL A 1 299 ? -0.381 2.080 -16.226 1.00 98.31 299 VAL A C 1
ATOM 2293 O O . VAL A 1 299 ? 0.049 1.073 -15.672 1.00 98.31 299 VAL A O 1
ATOM 2296 N N . LEU A 1 300 ? 0.367 2.814 -17.048 1.00 98.81 300 LEU A N 1
ATOM 2297 C CA . LEU A 1 300 ? 1.823 2.711 -17.067 1.00 98.81 300 LEU A CA 1
ATOM 2298 C C . LEU A 1 300 ? 2.382 3.788 -16.146 1.00 98.81 300 LEU A C 1
ATOM 2300 O O . LEU A 1 300 ? 1.983 4.944 -16.246 1.00 98.81 300 LEU A O 1
ATOM 2304 N N . ALA A 1 301 ? 3.296 3.435 -15.262 1.00 98.75 301 ALA A N 1
ATOM 2305 C CA . ALA A 1 301 ? 3.923 4.361 -14.339 1.00 98.75 301 ALA A CA 1
ATOM 2306 C C . ALA A 1 301 ? 5.393 4.025 -14.154 1.00 98.75 301 ALA A C 1
ATOM 2308 O O . ALA A 1 301 ? 5.857 2.979 -14.604 1.00 98.75 301 ALA A O 1
ATOM 2309 N N . GLY A 1 302 ? 6.113 4.897 -13.468 1.00 98.44 302 GLY A N 1
ATOM 2310 C CA . GLY A 1 302 ? 7.493 4.637 -13.108 1.00 98.44 302 GLY A CA 1
ATOM 2311 C C . GLY A 1 302 ? 8.077 5.712 -12.215 1.00 98.44 302 GLY A C 1
ATOM 2312 O O . GLY A 1 302 ? 7.365 6.597 -11.722 1.00 98.44 302 GLY A O 1
ATOM 2313 N N . HIS A 1 303 ? 9.385 5.614 -12.016 1.00 98.19 303 HIS A N 1
ATOM 2314 C CA . HIS A 1 303 ? 10.166 6.519 -11.179 1.00 98.19 303 HIS A CA 1
ATOM 2315 C C . HIS A 1 303 ? 11.142 7.367 -12.009 1.00 98.19 303 HIS A C 1
ATOM 2317 O O . HIS A 1 303 ? 11.099 7.355 -13.241 1.00 98.19 303 HIS A O 1
ATOM 2323 N N . ASP A 1 304 ? 11.948 8.176 -11.320 1.00 97.19 304 ASP A N 1
ATOM 2324 C CA . ASP A 1 304 ? 13.036 8.978 -11.883 1.00 97.19 304 ASP A CA 1
ATOM 2325 C C . ASP A 1 304 ? 12.682 9.950 -13.022 1.00 97.19 304 ASP A C 1
ATOM 2327 O O . ASP A 1 304 ? 13.530 10.357 -13.815 1.00 97.19 304 ASP A O 1
ATOM 2331 N N . PHE A 1 305 ? 11.448 10.464 -13.045 1.00 97.50 305 PHE A N 1
ATOM 2332 C CA . PHE A 1 305 ? 11.090 11.625 -13.867 1.00 97.50 305 PHE A CA 1
ATOM 2333 C C . PHE A 1 305 ? 11.637 12.918 -13.241 1.00 97.50 305 PHE A C 1
ATOM 2335 O O . PHE A 1 305 ? 10.913 13.701 -12.622 1.00 97.50 305 PHE A O 1
ATOM 2342 N N . SER A 1 306 ? 12.949 13.133 -13.358 1.00 96.56 306 SER A N 1
ATOM 2343 C CA . SER A 1 306 ? 13.633 14.327 -12.855 1.00 96.56 306 SER A CA 1
ATOM 2344 C C . SER A 1 306 ? 14.751 14.793 -13.798 1.00 96.56 306 SER A C 1
ATOM 2346 O O . SER A 1 306 ? 15.230 14.016 -14.626 1.00 96.56 306 SER A O 1
ATOM 2348 N N . PRO A 1 307 ? 15.210 16.056 -13.679 1.00 95.94 307 PRO A N 1
ATOM 2349 C CA . PRO A 1 307 ? 16.348 16.558 -14.453 1.00 95.94 307 PRO A CA 1
ATOM 2350 C C . PRO A 1 307 ? 17.650 15.764 -14.272 1.00 95.94 307 PRO A C 1
ATOM 2352 O O . PRO A 1 307 ? 18.542 15.892 -15.107 1.00 95.94 307 PRO A O 1
ATOM 2355 N N . ASP A 1 308 ? 17.759 14.956 -13.211 1.00 94.44 308 ASP A N 1
ATOM 2356 C CA . ASP A 1 308 ? 18.906 14.073 -12.978 1.00 94.44 308 ASP A CA 1
ATOM 2357 C C . ASP A 1 308 ? 18.931 12.899 -13.976 1.00 94.44 308 ASP A C 1
ATOM 2359 O O . ASP A 1 308 ? 20.000 12.372 -14.282 1.00 94.44 308 ASP A O 1
ATOM 2363 N N . TYR A 1 309 ? 17.770 12.538 -14.540 1.00 95.69 309 TYR A N 1
ATOM 2364 C CA . TYR A 1 309 ? 17.594 11.437 -15.491 1.00 95.69 309 TYR A CA 1
ATOM 2365 C C . TYR A 1 309 ? 16.887 11.925 -16.768 1.00 95.69 309 TYR A C 1
ATOM 2367 O O . TYR A 1 309 ? 15.751 11.543 -17.070 1.00 95.69 309 TYR A O 1
ATOM 2375 N N . PRO A 1 310 ? 17.554 12.765 -17.582 1.00 96.38 310 PRO A N 1
ATOM 2376 C CA . PRO A 1 310 ? 16.953 13.332 -18.790 1.00 96.38 310 PRO A CA 1
ATOM 2377 C C . PRO A 1 310 ? 16.527 12.264 -19.810 1.00 96.38 310 PRO A C 1
ATOM 2379 O O . PRO A 1 310 ? 15.639 12.516 -20.625 1.00 96.38 310 PRO A O 1
ATOM 2382 N N . GLY A 1 311 ? 17.131 11.070 -19.763 1.00 96.44 311 GLY A N 1
ATOM 2383 C CA . GLY A 1 311 ? 16.735 9.938 -20.596 1.00 96.44 311 GLY A CA 1
ATOM 2384 C C . GLY A 1 311 ? 15.324 9.432 -20.290 1.00 96.44 311 GLY A C 1
ATOM 2385 O O . GLY A 1 311 ? 14.550 9.212 -21.223 1.00 96.44 311 GLY A O 1
ATOM 2386 N N . VAL A 1 312 ? 14.964 9.347 -19.004 1.00 97.88 312 VAL A N 1
ATOM 2387 C CA . VAL A 1 312 ? 13.619 8.970 -18.542 1.00 97.88 312 VAL A CA 1
ATOM 2388 C C . VAL A 1 312 ? 12.595 10.003 -19.011 1.00 97.88 312 VAL A C 1
ATOM 2390 O O . VAL A 1 312 ? 11.616 9.635 -19.660 1.00 97.88 312 VAL A O 1
ATOM 2393 N N . ILE A 1 313 ? 12.853 11.299 -18.777 1.00 98.50 313 ILE A N 1
ATOM 2394 C CA . ILE A 1 313 ? 11.960 12.386 -19.222 1.00 98.50 313 ILE A CA 1
ATOM 2395 C C . ILE A 1 313 ? 11.716 12.296 -20.730 1.00 98.50 313 ILE A C 1
ATOM 2397 O O . ILE A 1 313 ? 10.568 12.245 -21.170 1.00 98.50 313 ILE A O 1
ATOM 2401 N N . ALA A 1 314 ? 12.787 12.218 -21.523 1.00 98.44 314 ALA A N 1
ATOM 2402 C CA . ALA A 1 314 ? 12.685 12.197 -22.977 1.00 98.44 314 ALA A CA 1
ATOM 2403 C C . ALA A 1 314 ? 11.889 10.987 -23.500 1.00 98.44 314 ALA A C 1
ATOM 2405 O O . ALA A 1 314 ? 11.137 11.120 -24.468 1.00 98.44 314 ALA A O 1
ATOM 2406 N N . ALA A 1 315 ? 12.047 9.812 -22.884 1.00 98.56 315 ALA A N 1
ATOM 2407 C CA . ALA A 1 315 ? 11.299 8.613 -23.255 1.00 98.56 315 ALA A CA 1
ATOM 2408 C C . ALA A 1 315 ? 9.809 8.728 -22.891 1.00 98.56 315 ALA A C 1
ATOM 2410 O O . ALA A 1 315 ? 8.944 8.450 -23.727 1.00 98.56 315 ALA A O 1
ATOM 2411 N N . VAL A 1 316 ? 9.503 9.189 -21.674 1.00 98.56 316 VAL A N 1
ATOM 2412 C CA . VAL A 1 316 ? 8.129 9.339 -21.171 1.00 98.56 316 VAL A CA 1
ATOM 2413 C C . VAL A 1 316 ? 7.360 10.409 -21.951 1.00 98.56 316 VAL A C 1
ATOM 2415 O O . VAL A 1 316 ? 6.230 10.160 -22.369 1.00 98.56 316 VAL A O 1
ATOM 2418 N N . GLU A 1 317 ? 7.962 11.571 -22.220 1.00 98.50 317 GLU A N 1
ATOM 2419 C CA . GLU A 1 317 ? 7.327 12.639 -23.006 1.00 98.50 317 GLU A CA 1
ATOM 2420 C C . GLU A 1 317 ? 7.059 12.209 -24.455 1.00 98.50 317 GLU A C 1
ATOM 2422 O O . GLU A 1 317 ? 5.981 12.473 -24.997 1.00 98.50 317 GLU A O 1
ATOM 2427 N N . ALA A 1 318 ? 8.006 11.499 -25.081 1.00 98.56 318 ALA A N 1
ATOM 2428 C CA . ALA A 1 318 ? 7.819 10.960 -26.425 1.00 98.56 318 ALA A CA 1
ATOM 2429 C C . ALA A 1 318 ? 6.675 9.932 -26.469 1.00 98.56 318 ALA A C 1
ATOM 2431 O O . ALA A 1 318 ? 5.842 9.967 -27.382 1.00 98.56 318 ALA A O 1
ATOM 2432 N N . ALA A 1 319 ? 6.594 9.049 -25.469 1.00 98.31 319 ALA A N 1
ATOM 2433 C CA . ALA A 1 319 ? 5.506 8.088 -25.346 1.00 98.31 319 ALA A CA 1
ATOM 2434 C C . ALA A 1 319 ? 4.152 8.779 -25.137 1.00 98.31 319 ALA A C 1
ATOM 2436 O O . ALA A 1 319 ? 3.204 8.483 -25.863 1.00 98.31 319 ALA A O 1
ATOM 2437 N N . ALA A 1 320 ? 4.071 9.745 -24.220 1.00 98.31 320 ALA A N 1
ATOM 2438 C CA . ALA A 1 320 ? 2.865 10.526 -23.954 1.00 98.31 320 ALA A CA 1
ATOM 2439 C C . ALA A 1 320 ? 2.347 11.234 -25.217 1.00 98.31 320 ALA A C 1
ATOM 2441 O O . ALA A 1 320 ? 1.164 11.132 -25.555 1.00 98.31 320 ALA A O 1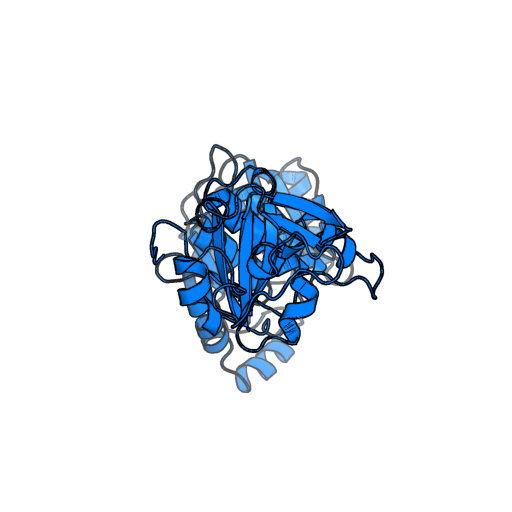
ATOM 2442 N N . ALA A 1 321 ? 3.246 11.868 -25.980 1.00 98.12 321 ALA A N 1
ATOM 2443 C CA . ALA A 1 321 ? 2.917 12.504 -27.253 1.00 98.12 321 ALA A CA 1
ATOM 2444 C C . ALA A 1 321 ? 2.388 11.497 -28.288 1.00 98.12 321 ALA A C 1
ATOM 2446 O O . ALA A 1 321 ? 1.375 11.752 -28.944 1.00 98.12 321 ALA A O 1
ATOM 2447 N N . ASN A 1 322 ? 3.029 10.330 -28.406 1.00 97.31 322 ASN A N 1
ATOM 2448 C CA . ASN A 1 322 ? 2.592 9.260 -29.304 1.00 97.31 322 ASN A CA 1
ATOM 2449 C C . ASN A 1 322 ? 1.220 8.685 -28.899 1.00 97.31 322 ASN A C 1
ATOM 2451 O O . ASN A 1 322 ? 0.387 8.367 -29.748 1.00 97.31 322 ASN A O 1
ATOM 2455 N N . TRP A 1 323 ? 0.960 8.566 -27.598 1.00 96.31 323 TRP A N 1
ATOM 2456 C CA . TRP A 1 323 ? -0.288 8.025 -27.055 1.00 96.31 323 TRP A CA 1
ATOM 2457 C C . TRP A 1 323 ? -1.402 9.072 -26.986 1.00 96.31 323 TRP A C 1
ATOM 2459 O O . TRP A 1 323 ? -2.564 8.705 -26.827 1.00 96.31 323 TRP A O 1
ATOM 2469 N N . ARG A 1 324 ? -1.063 10.357 -27.163 1.00 97.19 324 ARG A N 1
ATOM 2470 C CA . ARG A 1 324 ? -1.968 11.510 -27.040 1.00 97.19 324 ARG A CA 1
ATOM 2471 C C . ARG A 1 324 ? -2.611 11.600 -25.655 1.00 97.19 324 ARG A C 1
ATOM 2473 O O . ARG A 1 324 ? -3.793 11.915 -25.535 1.00 97.19 324 ARG A O 1
ATOM 2480 N N . VAL A 1 325 ? -1.815 11.339 -24.624 1.00 96.94 325 VAL A N 1
ATOM 2481 C CA . VAL A 1 325 ? -2.204 11.460 -23.213 1.00 96.94 325 VAL A CA 1
ATOM 2482 C C . VAL A 1 325 ? -1.236 12.398 -22.494 1.00 96.94 325 VAL A C 1
ATOM 2484 O O . VAL A 1 325 ? -0.090 12.527 -22.926 1.00 96.94 325 VAL A O 1
ATOM 2487 N N . PRO A 1 326 ? -1.666 13.095 -21.430 1.00 97.69 326 PRO A N 1
ATOM 2488 C CA . PRO A 1 326 ? -0.747 13.888 -20.628 1.00 97.69 326 PRO A CA 1
ATOM 2489 C C . PRO A 1 326 ? 0.200 12.990 -19.823 1.00 97.69 326 PRO A C 1
ATOM 2491 O O . PRO A 1 326 ? -0.179 11.897 -19.401 1.00 97.69 326 PRO A O 1
ATOM 2494 N N . VAL A 1 327 ? 1.409 13.492 -19.561 1.00 98.31 327 VAL A N 1
ATOM 2495 C CA . VAL A 1 327 ? 2.244 12.982 -18.467 1.00 98.31 327 VAL A CA 1
ATOM 2496 C C . VAL A 1 327 ? 1.668 13.519 -17.164 1.00 98.31 327 VAL A C 1
ATOM 2498 O O . VAL A 1 327 ? 1.509 14.731 -17.008 1.00 98.31 327 VAL A O 1
ATOM 2501 N N . GLU A 1 328 ? 1.350 12.633 -16.230 1.00 97.94 328 GLU A N 1
ATOM 2502 C CA . GLU A 1 328 ? 0.906 13.022 -14.896 1.00 97.94 328 GLU A CA 1
ATOM 2503 C C . GLU A 1 328 ? 2.017 12.726 -13.884 1.00 97.94 328 GLU A C 1
ATOM 2505 O O . GLU A 1 328 ? 2.412 11.573 -13.712 1.00 97.94 328 GLU A O 1
ATOM 2510 N N . CYS A 1 329 ? 2.514 13.762 -13.208 1.00 97.12 329 CYS A N 1
ATOM 2511 C CA . CYS A 1 329 ? 3.540 13.616 -12.176 1.00 97.12 329 CYS A CA 1
ATOM 2512 C C . CYS A 1 329 ? 2.907 13.347 -10.804 1.00 97.12 329 CYS A C 1
ATOM 2514 O O . CYS A 1 329 ? 1.920 13.982 -10.424 1.00 97.12 329 CYS A O 1
ATOM 2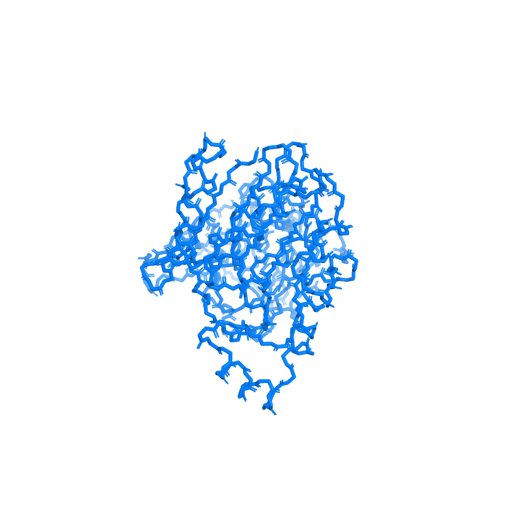516 N N . GLY A 1 330 ? 3.494 12.416 -10.056 1.00 94.94 330 GLY A N 1
ATOM 2517 C CA . GLY A 1 330 ? 3.163 12.141 -8.660 1.00 94.94 330 GLY A CA 1
ATOM 2518 C C . GLY A 1 330 ? 4.133 12.820 -7.684 1.00 94.94 330 GLY A C 1
ATOM 2519 O O . GLY A 1 330 ? 4.957 13.640 -8.089 1.00 94.94 330 GLY A O 1
ATOM 2520 N N . PRO A 1 331 ? 4.053 12.491 -6.382 1.00 96.12 331 PRO A N 1
ATOM 2521 C CA . PRO A 1 331 ? 5.053 12.910 -5.404 1.00 96.12 331 PRO A CA 1
ATOM 2522 C C . PRO A 1 331 ? 6.470 12.495 -5.817 1.00 96.12 331 PRO A C 1
ATOM 2524 O O . PRO A 1 331 ? 6.666 11.408 -6.358 1.00 96.12 331 PRO A O 1
ATOM 2527 N N . GLY A 1 332 ? 7.456 13.342 -5.515 1.00 95.62 332 GLY A N 1
ATOM 2528 C CA . GLY A 1 332 ? 8.856 13.072 -5.838 1.00 95.62 332 GLY A CA 1
ATOM 2529 C C . GLY A 1 332 ? 9.081 12.979 -7.345 1.00 95.62 332 GLY A C 1
ATOM 2530 O O . GLY A 1 332 ? 8.820 13.944 -8.061 1.00 95.62 332 GLY A O 1
ATOM 2531 N N . ARG A 1 333 ? 9.584 11.833 -7.808 1.00 96.94 333 ARG A N 1
ATOM 2532 C CA . ARG A 1 333 ? 9.955 11.595 -9.214 1.00 96.94 333 ARG A CA 1
ATOM 2533 C C . ARG A 1 333 ? 9.014 10.635 -9.942 1.00 96.94 333 ARG A C 1
ATOM 2535 O O . ARG A 1 333 ? 9.362 10.098 -10.991 1.00 96.94 333 ARG A O 1
ATOM 2542 N N . LEU A 1 334 ? 7.836 10.383 -9.374 1.00 98.50 334 LEU A N 1
ATOM 2543 C CA . LEU A 1 334 ? 6.855 9.485 -9.972 1.00 98.50 334 LEU A CA 1
ATOM 2544 C C . LEU A 1 334 ? 6.197 10.101 -11.204 1.00 98.50 334 LEU A C 1
ATOM 2546 O O . LEU A 1 334 ? 5.840 11.281 -11.208 1.00 98.50 334 LEU A O 1
ATOM 2550 N N . TRP A 1 335 ? 5.929 9.266 -12.199 1.00 98.50 335 TRP A N 1
ATOM 2551 C CA . TRP A 1 335 ? 5.167 9.622 -13.393 1.00 98.50 335 TRP A CA 1
ATOM 2552 C C . TRP A 1 335 ? 4.157 8.528 -13.737 1.00 98.50 335 TRP A C 1
ATOM 2554 O O . TRP A 1 335 ? 4.329 7.367 -13.362 1.00 98.50 335 TRP A O 1
ATOM 2564 N N . ARG A 1 336 ? 3.093 8.888 -14.464 1.00 98.44 336 ARG A N 1
ATOM 2565 C CA . ARG A 1 336 ? 2.155 7.928 -15.057 1.00 98.44 336 ARG A CA 1
ATOM 2566 C C . ARG A 1 336 ? 1.587 8.388 -16.397 1.00 98.44 336 ARG A C 1
ATOM 2568 O O . ARG A 1 336 ? 1.466 9.585 -16.651 1.00 98.44 336 ARG A O 1
ATOM 2575 N N . LEU A 1 337 ? 1.181 7.408 -17.199 1.00 98.44 337 LEU A N 1
ATOM 2576 C CA . LEU A 1 337 ? 0.434 7.507 -18.450 1.00 98.44 337 LEU A CA 1
ATOM 2577 C C . LEU A 1 337 ? -0.758 6.540 -18.389 1.00 98.44 337 LEU A C 1
ATOM 2579 O O . LEU A 1 337 ? -0.623 5.407 -17.921 1.00 98.44 337 LEU A O 1
ATOM 2583 N N . ARG A 1 338 ? -1.924 6.957 -18.886 1.00 95.50 338 ARG A N 1
ATOM 2584 C CA . ARG A 1 338 ? -3.110 6.089 -18.982 1.00 95.50 338 ARG A CA 1
ATOM 2585 C C . ARG A 1 338 ? -3.197 5.450 -20.374 1.00 95.50 338 ARG A C 1
ATOM 2587 O O . ARG A 1 338 ? -3.020 6.157 -21.366 1.00 95.50 338 ARG A O 1
ATOM 2594 N N . ALA A 1 339 ? -3.425 4.135 -20.429 1.00 89.00 339 ALA A N 1
ATOM 2595 C CA . ALA A 1 339 ? -3.389 3.317 -21.649 1.00 89.00 339 ALA A CA 1
ATOM 2596 C C . ALA A 1 339 ? -4.696 3.303 -22.456 1.00 89.00 339 ALA A C 1
ATOM 2598 O O . ALA A 1 339 ? -5.794 3.255 -21.843 1.00 89.00 339 ALA A O 1
#

Foldseek 3Di:
DDDDPNAAEAEAEDAVQLVLVLVLVVLLCVLLVNPAWKWKAKDAPVLVVVCLVQLFSPPPDDDLDADPVDSVHRPRQKDQTDTSVRSVCCNVDPDVPDDHNSVCVVVHPWMKMWIFRCVQWDDPDVRMIGGPDSVCSNVRTRHIYTYDYDHQDDDDADVQNLVQLLVLLLVLCPDPPALLEEEEEAQFLNNSVLSCLQSSQSSVGAYEYHELQQAAPDPCRVVSVVVVVVDDRVVNSCVVRCVRNDPPRYHYHNDHLLVVLVPADFQNHQEYEYEGDLALVSLLSNCVSNVRNHHQQGKYKYFDQDPVRVSNVVSQVVSCVVVVHDWDDGPDGMTMDTD

Secondary structure (DSSP, 8-state):
-EEETTEEEEEEEE-S-HHHHHHHHHHHHHHTT--S-EEEEEEEGGGHHHHHHHSSTTTT-SS--B-SS-TTSBGGGEEE-EEHHHHHHHHTTS-TT---SGGGGGG-SSEEEEEEEGGGEEEEETTEEEESSTT-HHHHEEEEEEEEE--PPSSS--HHHHHHHHHHHHHHHTSTT--SEEEEE--TT-TTHHHHHHHHHHHT-EEEEEE--S--SSTTHHHHHHHHHH--HHHHHHHHHHHHH-TTTEEEEES-HHHHHHTSPTT-EEEEEE-S--SHHHHHHHHHHHGGGEEEEEEEEES--STT-HHHHHHHHHHHHHHT---EE-STT-EEEE-

pLDDT: mean 92.97, std 8.22, range [46.06, 98.88]

Radius of gyration: 22.81 Å; chains: 1; bounding box: 54×37×71 Å

Sequence (339 aa):
MSAIEGVPVLTLPNWGDNLLLLAEIETALAVLGVDEPVLLRASESEKLERVLAHGTDRAGYPGDRRWRWDPAVAHEDVILATTIAENRDVELGGDPRASSSLRKLPGIPEAMILVYAAAGLECLRPREYRFSDPAAKVQALRAVLVLRKEALPEGWFSAAEGLGYRALAEAALTEVDARGAMVEVGCWLGRSTCYVATLCRLRGARLICVDHWAGSSDSHDRAYREMLDARDIEGEFRRTLTSLAGEGVLELRRQRSLEAAAAMPAESVDLVFLDGSHDREAVAADIEAWRPKLRRGGVLAGHDFSPDYPGVIAAVEAAAANWRVPVECGPGRLWRLRA